Protein AF-A0A7Y5B4H8-F1 (afdb_monomer_lite)

Structure (mmCIF, N/CA/C/O backbone):
data_AF-A0A7Y5B4H8-F1
#
_entry.id   AF-A0A7Y5B4H8-F1
#
loop_
_atom_site.group_PDB
_atom_site.id
_atom_site.type_symbol
_atom_site.label_atom_id
_atom_site.label_alt_id
_atom_site.label_comp_id
_atom_site.label_asym_id
_atom_site.label_entity_id
_atom_site.label_seq_id
_atom_site.pdbx_PDB_ins_code
_atom_site.Cartn_x
_atom_site.Cartn_y
_atom_site.Cartn_z
_atom_site.occupancy
_atom_site.B_iso_or_equiv
_atom_site.auth_seq_id
_atom_site.auth_comp_id
_atom_site.auth_asym_id
_atom_site.auth_atom_id
_atom_site.pdbx_PDB_model_num
ATOM 1 N N . MET A 1 1 ? 9.155 -6.918 67.520 1.00 45.59 1 MET A N 1
ATOM 2 C CA . MET A 1 1 ? 8.634 -5.790 66.717 1.00 45.59 1 MET A CA 1
ATOM 3 C C . MET A 1 1 ? 8.386 -6.272 65.295 1.00 45.59 1 MET A C 1
ATOM 5 O O . MET A 1 1 ? 9.100 -7.144 64.820 1.00 45.59 1 MET A O 1
ATOM 9 N N . LEU A 1 2 ? 7.286 -5.794 64.726 1.00 41.72 2 LEU A N 1
ATOM 10 C CA . LEU A 1 2 ? 6.406 -6.421 63.736 1.00 41.72 2 LEU A CA 1
ATOM 11 C C . LEU A 1 2 ? 7.013 -6.525 62.320 1.00 41.72 2 LEU A C 1
ATOM 13 O O . LEU A 1 2 ? 7.524 -5.542 61.796 1.00 41.72 2 LEU A O 1
ATOM 17 N N . ARG A 1 3 ? 6.903 -7.701 61.684 1.00 48.53 3 ARG A N 1
ATOM 18 C CA . ARG A 1 3 ? 7.162 -7.912 60.248 1.00 48.53 3 ARG A CA 1
ATOM 19 C C . ARG A 1 3 ? 5.845 -7.734 59.487 1.00 48.53 3 ARG A C 1
ATOM 21 O O . ARG A 1 3 ? 4.955 -8.566 59.626 1.00 48.53 3 ARG A O 1
ATOM 28 N N . ALA A 1 4 ? 5.716 -6.660 58.711 1.00 55.03 4 ALA A N 1
ATOM 29 C CA . ALA A 1 4 ? 4.569 -6.426 57.837 1.00 55.03 4 ALA A CA 1
ATOM 30 C C . ALA A 1 4 ? 4.826 -7.067 56.463 1.00 55.03 4 ALA A C 1
ATOM 32 O O . ALA A 1 4 ? 5.634 -6.573 55.680 1.00 55.03 4 ALA A O 1
ATOM 33 N N . PHE A 1 5 ? 4.157 -8.187 56.187 1.00 52.78 5 PHE A N 1
ATOM 34 C CA . PHE A 1 5 ? 4.066 -8.770 54.850 1.00 52.78 5 PHE A CA 1
ATOM 35 C C . PHE A 1 5 ? 2.943 -8.060 54.086 1.00 52.78 5 PHE A C 1
ATOM 37 O O . PHE A 1 5 ? 1.767 -8.222 54.402 1.00 52.78 5 PHE A O 1
ATOM 44 N N . PHE A 1 6 ? 3.313 -7.255 53.092 1.00 55.06 6 PHE A N 1
ATOM 45 C CA . PHE A 1 6 ? 2.385 -6.635 52.149 1.00 55.06 6 PHE A CA 1
ATOM 46 C C . PHE A 1 6 ? 2.005 -7.681 51.090 1.00 55.06 6 PHE A C 1
ATOM 48 O O . PHE A 1 6 ? 2.757 -7.938 50.151 1.00 55.06 6 PHE A O 1
ATOM 55 N N . ALA A 1 7 ? 0.860 -8.339 51.270 1.00 54.50 7 ALA A N 1
ATOM 56 C CA . ALA A 1 7 ? 0.281 -9.215 50.260 1.00 54.50 7 ALA A CA 1
ATOM 57 C C . ALA A 1 7 ? -0.382 -8.349 49.176 1.00 54.50 7 ALA A C 1
ATOM 59 O O . ALA A 1 7 ? -1.503 -7.871 49.339 1.00 54.50 7 ALA A O 1
ATOM 60 N N . ILE A 1 8 ? 0.337 -8.116 48.077 1.00 60.78 8 ILE A N 1
ATOM 61 C CA . ILE A 1 8 ? -0.211 -7.516 46.857 1.00 60.78 8 ILE A CA 1
ATOM 62 C C . ILE A 1 8 ? -1.131 -8.564 46.224 1.00 60.78 8 ILE A C 1
ATOM 64 O O . ILE A 1 8 ? -0.687 -9.467 45.518 1.00 60.78 8 ILE A O 1
ATOM 68 N N . SER A 1 9 ? -2.423 -8.469 46.532 1.00 55.88 9 SER A N 1
ATOM 69 C CA . SER A 1 9 ? -3.480 -9.218 45.857 1.00 55.88 9 SER A CA 1
ATOM 70 C C . SER A 1 9 ? -3.616 -8.673 44.437 1.00 55.88 9 SER A C 1
ATOM 72 O O . SER A 1 9 ? -4.312 -7.686 44.200 1.00 55.88 9 SER A O 1
ATOM 74 N N . LEU A 1 10 ? -2.901 -9.290 43.494 1.00 54.25 10 LEU A N 1
ATOM 75 C CA . LEU A 1 10 ? -3.067 -9.071 42.062 1.00 54.25 10 LEU A CA 1
ATOM 76 C C . LEU A 1 10 ? -4.461 -9.600 41.679 1.00 54.25 10 LEU A C 1
ATOM 78 O O . LEU A 1 10 ? -4.633 -10.782 41.386 1.00 54.25 10 LEU A O 1
ATOM 82 N N . CYS A 1 11 ? -5.481 -8.742 41.734 1.00 44.78 11 CYS A N 1
ATOM 83 C CA . CYS A 1 11 ? -6.771 -9.029 41.115 1.00 44.78 11 CYS A CA 1
ATOM 84 C C . CYS A 1 11 ? -6.556 -9.094 39.600 1.00 44.78 11 CYS A C 1
ATOM 86 O O . CYS A 1 11 ? -6.620 -8.085 38.901 1.00 44.78 11 CYS A O 1
ATOM 88 N N . PHE A 1 12 ? -6.254 -10.293 39.101 1.00 48.28 12 PHE A N 1
ATOM 89 C CA . PHE A 1 12 ? -6.359 -10.630 37.690 1.00 48.28 12 PHE A CA 1
ATOM 90 C C . PHE A 1 12 ? -7.850 -10.595 37.351 1.00 48.28 12 PHE A C 1
ATOM 92 O O . PHE A 1 12 ? -8.567 -11.584 37.501 1.00 48.28 12 PHE A O 1
ATOM 99 N N . SER A 1 13 ? -8.345 -9.420 36.966 1.00 45.03 13 SER A N 1
ATOM 100 C CA . SER A 1 13 ? -9.646 -9.291 36.327 1.00 45.03 13 SER A CA 1
ATOM 101 C C . SER A 1 13 ? -9.568 -10.074 35.021 1.00 45.03 13 SER A C 1
ATOM 103 O O . SER A 1 13 ? -9.098 -9.559 34.008 1.00 45.03 13 SER A O 1
ATOM 105 N N . LEU A 1 14 ? -9.970 -11.347 35.063 1.00 46.88 14 LEU A N 1
ATOM 106 C CA . LEU A 1 14 ? -10.313 -12.112 33.876 1.00 46.88 14 LEU A CA 1
ATOM 107 C C . LEU A 1 14 ? -11.419 -11.310 33.186 1.00 46.88 14 LEU A C 1
ATOM 109 O O . LEU A 1 14 ? -12.584 -11.370 33.575 1.00 46.88 14 LEU A O 1
ATOM 113 N N . LEU A 1 15 ? -11.043 -10.497 32.199 1.00 52.94 15 LEU A N 1
ATOM 114 C CA . LEU A 1 15 ? -11.983 -10.003 31.212 1.00 52.94 15 LEU A CA 1
ATOM 115 C C . LEU A 1 15 ? -12.562 -11.261 30.579 1.00 52.94 15 LEU A C 1
ATOM 117 O O . LEU A 1 15 ? -11.885 -11.949 29.817 1.00 52.94 15 LEU A O 1
ATOM 121 N N . ALA A 1 16 ? -13.788 -11.599 30.974 1.00 51.66 16 ALA A N 1
ATOM 122 C CA . ALA A 1 16 ? -14.606 -12.545 30.253 1.00 51.66 16 ALA A CA 1
ATOM 123 C C . ALA A 1 16 ? -14.780 -11.954 28.855 1.00 51.66 16 ALA A C 1
ATOM 125 O O . ALA A 1 16 ? -15.651 -11.121 28.609 1.00 51.66 16 ALA A O 1
ATOM 126 N N . VAL A 1 17 ? -13.871 -12.331 27.961 1.00 55.03 17 VAL A N 1
ATOM 127 C CA . VAL A 1 17 ? -14.014 -12.154 26.529 1.00 55.03 17 VAL A CA 1
ATOM 128 C C . VAL A 1 17 ? -15.231 -12.989 26.175 1.00 55.03 17 VAL A C 1
ATOM 130 O O . VAL A 1 17 ? -15.144 -14.201 25.986 1.00 55.03 17 VAL A O 1
ATOM 133 N N . GLN A 1 18 ? -16.400 -12.356 26.183 1.00 57.22 18 GLN A N 1
ATOM 134 C CA . GLN A 1 18 ? -17.556 -12.951 25.552 1.00 57.22 18 GLN A CA 1
ATOM 135 C C . GLN A 1 18 ? -17.194 -13.078 24.080 1.00 57.22 18 GLN A C 1
ATOM 137 O O . GLN A 1 18 ? -16.922 -12.072 23.422 1.00 57.22 18 GLN A O 1
ATOM 142 N N . ALA A 1 19 ? -17.112 -14.321 23.606 1.00 57.94 19 ALA A N 1
ATOM 143 C CA . ALA A 1 19 ? -17.061 -14.617 22.189 1.00 57.94 19 ALA A CA 1
ATOM 144 C C . ALA A 1 19 ? -18.259 -13.900 21.565 1.00 57.94 19 ALA A C 1
ATOM 146 O O . ALA A 1 19 ? -19.405 -14.279 21.806 1.00 57.94 19 ALA A O 1
ATOM 147 N N . GLN A 1 20 ? -17.997 -12.788 20.883 1.00 64.69 20 GLN A N 1
ATOM 148 C CA . GLN A 1 20 ? -19.058 -12.085 20.190 1.00 64.69 20 GLN A CA 1
ATOM 149 C C . GLN A 1 20 ? -19.490 -12.975 19.037 1.00 64.69 20 GLN A C 1
ATOM 151 O O . GLN A 1 20 ? -18.658 -13.509 18.302 1.00 64.69 20 GLN A O 1
ATOM 156 N N . ASP A 1 21 ? -20.796 -13.176 18.936 1.00 72.62 21 ASP A N 1
ATOM 157 C CA . ASP A 1 21 ? -21.370 -13.997 17.890 1.00 72.62 21 ASP A CA 1
ATOM 158 C C . ASP A 1 21 ? -21.200 -13.278 16.547 1.00 72.62 21 ASP A C 1
ATOM 160 O O . ASP A 1 21 ? -21.552 -12.104 16.404 1.00 72.62 21 ASP A O 1
ATOM 164 N N . LEU A 1 22 ? -20.666 -13.998 15.560 1.00 80.25 22 LEU A N 1
ATOM 165 C CA . LEU A 1 22 ? -20.543 -13.561 14.169 1.00 80.25 22 LEU A CA 1
ATOM 166 C C . LEU A 1 22 ? -21.885 -13.031 13.636 1.00 80.25 22 LEU A C 1
ATOM 168 O O . LEU A 1 22 ? -21.906 -12.108 12.828 1.00 80.25 22 LEU A O 1
ATOM 172 N N . SER A 1 23 ? -22.998 -13.565 14.147 1.00 82.75 23 SER A N 1
ATOM 173 C CA . SER A 1 23 ? -24.355 -13.100 13.853 1.00 82.75 23 SER A CA 1
ATOM 174 C C . SER A 1 23 ? -24.539 -11.586 14.056 1.00 82.75 23 SER A C 1
ATOM 176 O O . SER A 1 23 ? -25.083 -10.917 13.183 1.00 82.75 23 SER A O 1
ATOM 178 N N . GLY A 1 24 ? -24.009 -11.013 15.146 1.00 81.75 24 GLY A N 1
ATOM 179 C CA . GLY A 1 24 ? -24.130 -9.574 15.427 1.00 81.75 24 GLY A CA 1
ATOM 180 C C . GLY A 1 24 ? -23.225 -8.685 14.567 1.00 81.75 24 GLY A C 1
ATOM 181 O O . GLY A 1 24 ? -23.461 -7.484 14.447 1.00 81.75 24 GLY A O 1
ATOM 182 N N . LEU A 1 25 ? -22.184 -9.263 13.962 1.00 84.56 25 LEU A N 1
ATOM 183 C CA . LEU A 1 25 ? -21.386 -8.585 12.943 1.00 84.56 25 LEU A CA 1
ATOM 184 C C . LEU A 1 25 ? -22.132 -8.574 11.602 1.00 84.56 25 LEU A C 1
ATOM 186 O O . LEU A 1 25 ? -22.192 -7.547 10.936 1.00 84.56 25 LEU A O 1
ATOM 190 N N . LEU A 1 26 ? -22.723 -9.711 11.228 1.00 85.69 26 LEU A N 1
ATOM 191 C CA . LEU A 1 26 ? -23.447 -9.872 9.967 1.00 85.69 26 LEU A CA 1
ATOM 192 C C . LEU A 1 26 ? -24.791 -9.135 9.942 1.00 85.69 26 LEU A C 1
ATOM 194 O O . LEU A 1 26 ? -25.256 -8.783 8.862 1.00 85.69 26 LEU A O 1
ATOM 198 N N . SER A 1 27 ? -25.411 -8.883 11.100 1.00 88.19 27 SER A N 1
ATOM 199 C CA . SER A 1 27 ? -26.645 -8.092 11.179 1.00 88.19 27 SER A CA 1
ATOM 200 C C . SER A 1 27 ? -26.426 -6.608 10.878 1.00 88.19 27 SER A C 1
ATOM 202 O O . SER A 1 27 ? -27.371 -5.912 10.518 1.00 88.19 27 SER A O 1
ATOM 204 N N . GLY A 1 28 ? -25.190 -6.117 11.013 1.00 87.62 28 GLY A N 1
ATOM 205 C CA . GLY A 1 28 ? -24.861 -4.705 10.848 1.00 87.62 28 GLY A CA 1
ATOM 206 C C . GLY A 1 28 ? -25.268 -3.812 12.027 1.00 87.62 28 GLY A C 1
ATOM 207 O O . GLY A 1 28 ? -25.053 -2.605 11.964 1.00 87.62 28 GLY A O 1
ATOM 208 N N . ASP A 1 29 ? -25.821 -4.375 13.112 1.00 88.31 29 ASP A N 1
ATOM 209 C CA . ASP A 1 29 ? -26.368 -3.594 14.238 1.00 88.31 29 ASP A CA 1
ATOM 210 C C . ASP A 1 29 ? -25.290 -2.802 14.986 1.00 88.31 29 ASP A C 1
ATOM 212 O O . ASP A 1 29 ? -25.523 -1.695 15.471 1.00 88.31 29 ASP A O 1
ATOM 216 N N . ARG A 1 30 ? -24.098 -3.394 15.113 1.00 88.50 30 ARG A N 1
ATOM 217 C CA . ARG A 1 30 ? -22.965 -2.791 15.825 1.00 88.50 30 ARG A CA 1
ATOM 218 C C . ARG A 1 30 ? -21.974 -2.119 14.885 1.00 88.50 30 ARG A C 1
ATOM 220 O O . ARG A 1 30 ? -21.439 -1.062 15.209 1.00 88.50 30 ARG A O 1
ATOM 227 N N . TYR A 1 31 ? -21.713 -2.760 13.753 1.00 93.12 31 TYR A N 1
ATOM 228 C CA . TYR A 1 31 ? -20.783 -2.298 12.735 1.00 93.12 31 TYR A CA 1
ATOM 229 C C . TYR A 1 31 ? -21.529 -2.288 11.405 1.00 93.12 31 TYR A C 1
ATOM 231 O O . TYR A 1 31 ? -21.807 -3.370 10.890 1.00 93.12 31 TYR A O 1
ATOM 239 N N . PRO A 1 32 ? -21.881 -1.109 10.864 1.00 94.75 32 PRO A N 1
ATOM 240 C CA . PRO A 1 32 ? -22.507 -1.023 9.553 1.00 94.75 32 PRO A CA 1
ATOM 241 C C . PRO A 1 32 ? -21.687 -1.785 8.509 1.00 94.75 32 PRO A C 1
ATOM 243 O O . PRO A 1 32 ? -20.475 -1.635 8.438 1.00 94.75 32 PRO A O 1
ATOM 246 N N . VAL A 1 33 ? -22.328 -2.610 7.681 1.00 94.31 33 VAL A N 1
ATOM 247 C CA . VAL A 1 33 ? -21.601 -3.373 6.647 1.00 94.31 33 VAL A CA 1
ATOM 248 C C . VAL A 1 33 ? -20.976 -2.436 5.607 1.00 94.31 33 VAL A C 1
ATOM 250 O O . VAL A 1 33 ? -19.900 -2.721 5.085 1.00 94.31 33 VAL A O 1
ATOM 253 N N . SER A 1 34 ? -21.632 -1.302 5.353 1.00 94.31 34 SER A N 1
ATOM 254 C CA . SER A 1 34 ? -21.143 -0.235 4.490 1.00 94.31 34 SER A CA 1
ATOM 255 C C . SER A 1 34 ? -21.465 1.133 5.094 1.00 94.31 34 SER A C 1
ATOM 257 O O . SER A 1 34 ? -22.453 1.283 5.821 1.00 94.31 34 SER A O 1
ATOM 259 N N . MET A 1 35 ? -20.630 2.131 4.817 1.00 96.25 35 MET A N 1
ATOM 260 C CA . MET A 1 35 ? -20.841 3.529 5.211 1.00 96.25 35 MET A CA 1
ATOM 261 C C . MET A 1 35 ? -20.182 4.484 4.216 1.00 96.25 35 MET A C 1
ATOM 263 O O . MET A 1 35 ? -19.358 4.054 3.419 1.00 96.25 35 MET A O 1
ATOM 267 N N . LYS A 1 36 ? -20.498 5.783 4.241 1.00 96.50 36 LYS A N 1
ATOM 268 C CA . LYS A 1 36 ? -19.854 6.738 3.325 1.00 96.50 36 LYS A CA 1
ATOM 269 C C . LYS A 1 36 ? -18.582 7.324 3.921 1.00 96.50 36 LYS A C 1
ATOM 271 O O . LYS A 1 36 ? -18.470 7.483 5.136 1.00 96.50 36 LYS A O 1
ATOM 276 N N . LEU A 1 37 ? -17.655 7.742 3.060 1.00 95.38 37 LEU A N 1
ATOM 277 C CA . LEU A 1 37 ? -16.415 8.402 3.477 1.00 95.38 37 LEU A CA 1
ATOM 278 C C . LEU A 1 37 ? -16.674 9.640 4.352 1.00 95.38 37 LEU A C 1
ATOM 280 O O . LEU A 1 37 ? -16.003 9.836 5.363 1.00 95.38 37 LEU A O 1
ATOM 284 N N . LYS A 1 38 ? -17.683 10.449 4.014 1.00 96.94 38 LYS A N 1
ATOM 285 C CA . LYS A 1 38 ? -18.079 11.630 4.801 1.00 96.94 38 LYS A CA 1
ATOM 286 C C . LYS A 1 38 ? -18.684 11.322 6.170 1.00 96.94 38 LYS A C 1
ATOM 288 O O . LYS A 1 38 ? -18.765 12.227 6.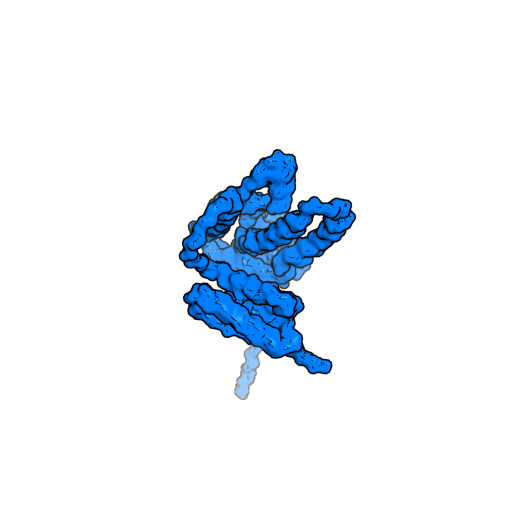996 1.00 96.94 38 LYS A O 1
ATOM 293 N N . ASP A 1 39 ? -19.113 10.083 6.405 1.00 97.50 39 ASP A N 1
ATOM 294 C CA . ASP A 1 39 ? -19.687 9.664 7.687 1.00 97.50 39 ASP A CA 1
ATOM 295 C C . ASP A 1 39 ? -18.586 9.331 8.714 1.00 97.50 39 ASP A C 1
ATOM 297 O O . ASP A 1 39 ? -18.862 9.137 9.902 1.00 97.50 39 ASP A O 1
ATOM 301 N N . LEU A 1 40 ? -17.320 9.280 8.281 1.00 96.94 40 LEU A N 1
ATOM 302 C CA . LEU A 1 40 ? -16.181 9.150 9.178 1.00 96.94 40 LEU A CA 1
ATOM 303 C C . LEU A 1 40 ? -15.965 10.447 9.974 1.00 96.94 40 LEU A C 1
ATOM 305 O O . LEU A 1 40 ? -15.941 11.558 9.451 1.00 96.94 40 LEU A O 1
ATOM 309 N N . THR A 1 41 ? -15.770 10.291 11.279 1.00 96.62 41 THR A N 1
ATOM 310 C CA . THR A 1 41 ? -15.500 11.381 12.228 1.00 96.62 41 THR A CA 1
ATOM 311 C C . THR A 1 41 ? -14.020 11.449 12.617 1.00 96.62 41 THR A C 1
ATOM 313 O O . THR A 1 41 ? -13.227 10.570 12.287 1.00 96.62 41 THR A O 1
ATOM 316 N N . SER A 1 42 ? -13.637 12.456 13.407 1.00 94.62 42 SER A N 1
ATOM 317 C CA . SER A 1 42 ? -12.263 12.632 13.913 1.00 94.62 42 SER A CA 1
ATOM 318 C C . SER A 1 42 ? -11.781 11.539 14.884 1.00 94.62 42 SER A C 1
ATOM 320 O O . SER A 1 42 ? -10.600 11.510 15.241 1.00 94.62 42 SER A O 1
ATOM 322 N N . GLU A 1 43 ? -12.673 10.642 15.318 1.00 97.25 43 GLU A N 1
ATOM 323 C CA . GLU A 1 43 ? -12.328 9.442 16.092 1.00 97.25 43 GLU A CA 1
ATOM 324 C C . GLU A 1 43 ? -11.659 8.368 15.229 1.00 97.25 43 GLU A C 1
ATOM 326 O O . GLU A 1 43 ? -10.911 7.532 15.742 1.00 97.25 43 GLU A O 1
ATOM 331 N N . TRP A 1 44 ? -11.927 8.387 13.922 1.00 97.94 44 TRP A N 1
ATOM 332 C CA . TRP A 1 44 ? -11.350 7.448 12.980 1.00 97.94 44 TRP A CA 1
ATOM 333 C C . TRP A 1 44 ? -9.898 7.796 12.693 1.00 97.94 44 TRP A C 1
ATOM 335 O O . TRP A 1 44 ? -9.495 8.961 12.610 1.00 97.94 44 TRP A O 1
ATOM 345 N N . LYS A 1 45 ? -9.099 6.750 12.522 1.00 97.38 45 LYS A N 1
ATOM 346 C CA . LYS A 1 45 ? -7.710 6.852 12.109 1.00 97.38 45 LYS A CA 1
ATOM 347 C C . LYS A 1 45 ? -7.548 6.190 10.760 1.00 97.38 45 LYS A C 1
ATOM 349 O O . LYS A 1 45 ? -7.970 5.048 10.583 1.00 97.38 45 LYS A O 1
ATOM 354 N N . ARG A 1 46 ? -6.895 6.895 9.846 1.00 95.38 46 ARG A N 1
ATOM 355 C CA . ARG A 1 46 ? -6.329 6.288 8.650 1.00 95.38 46 ARG A CA 1
ATOM 356 C C . ARG A 1 46 ? -5.094 5.504 9.065 1.00 95.38 46 ARG A C 1
ATOM 358 O O . ARG A 1 46 ? -4.260 6.023 9.806 1.00 95.38 46 ARG A O 1
ATOM 365 N N . VAL A 1 47 ? -4.995 4.267 8.607 1.00 95.31 47 VAL A N 1
ATOM 366 C CA . VAL A 1 47 ? -3.840 3.393 8.801 1.00 95.31 47 VAL A CA 1
ATOM 367 C C . VAL A 1 47 ? -3.518 2.696 7.489 1.00 95.31 47 VAL A C 1
ATOM 369 O O . VAL A 1 47 ? -4.418 2.330 6.737 1.00 95.31 47 VAL A O 1
ATOM 372 N N . LYS A 1 48 ? -2.231 2.491 7.226 1.00 91.69 48 LYS A N 1
ATOM 373 C CA . LYS A 1 48 ? -1.755 1.620 6.156 1.00 91.69 48 LYS A CA 1
ATOM 374 C C . LYS A 1 48 ? -1.371 0.277 6.761 1.00 91.69 48 LYS A C 1
ATOM 376 O O . LYS A 1 48 ? -0.586 0.231 7.714 1.00 91.69 48 LYS A O 1
ATOM 381 N N . LEU A 1 49 ? -1.954 -0.799 6.242 1.00 89.69 49 LEU A N 1
ATOM 382 C CA . LEU A 1 49 ? -1.750 -2.154 6.750 1.00 89.69 49 LEU A CA 1
ATOM 383 C C . LEU A 1 49 ? -0.953 -2.969 5.738 1.00 89.69 49 LEU A C 1
ATOM 385 O O . LEU A 1 49 ? -1.428 -3.229 4.641 1.00 89.69 49 LEU A O 1
ATOM 389 N N . THR A 1 50 ? 0.231 -3.427 6.128 1.00 86.94 50 THR A N 1
ATOM 390 C CA . THR A 1 50 ? 0.973 -4.439 5.370 1.00 86.94 50 THR A CA 1
ATOM 391 C C . THR A 1 50 ? 0.721 -5.785 6.022 1.00 86.94 50 THR A C 1
ATOM 393 O O . THR A 1 50 ? 1.060 -5.959 7.194 1.00 86.94 50 THR A O 1
ATOM 396 N N . LEU A 1 51 ? 0.139 -6.738 5.296 1.00 84.50 51 LEU A N 1
ATOM 397 C CA . LEU A 1 51 ? -0.150 -8.069 5.830 1.00 84.50 51 LEU A CA 1
ATOM 398 C C . LEU A 1 51 ? 0.952 -9.081 5.462 1.00 84.50 51 LEU A C 1
ATOM 400 O O . LEU A 1 51 ? 1.582 -9.007 4.408 1.00 84.50 51 LEU A O 1
ATOM 404 N N . VAL A 1 52 ? 1.196 -10.045 6.347 1.00 79.38 52 VAL A N 1
ATOM 405 C CA . VAL A 1 52 ? 2.117 -11.169 6.165 1.00 79.38 52 VAL A CA 1
ATOM 406 C C . VAL A 1 52 ? 1.588 -12.047 5.035 1.00 79.38 52 VAL A C 1
ATOM 408 O O . VAL A 1 52 ? 0.468 -12.543 5.102 1.00 79.38 52 VAL A O 1
ATOM 411 N N . GLY A 1 53 ? 2.396 -12.249 3.994 1.00 67.62 53 GLY A N 1
ATOM 412 C CA . GLY A 1 53 ? 1.988 -13.012 2.809 1.00 67.62 53 GLY A CA 1
ATOM 413 C C . GLY A 1 53 ? 1.202 -12.200 1.777 1.00 67.62 53 GLY A C 1
ATOM 414 O O . GLY A 1 53 ? 1.061 -12.662 0.653 1.00 67.62 53 GLY A O 1
ATOM 415 N N . SER A 1 54 ? 0.800 -10.968 2.102 1.00 54.94 54 SER A N 1
ATOM 416 C CA . SER A 1 54 ? 0.343 -9.971 1.123 1.00 54.94 54 SER A CA 1
ATOM 417 C C . SER A 1 54 ? 1.501 -9.182 0.522 1.00 54.94 54 SER A C 1
ATOM 419 O O . SER A 1 54 ? 1.287 -8.091 0.011 1.00 54.94 54 SER A O 1
ATOM 421 N N . GLY A 1 55 ? 2.726 -9.719 0.593 1.00 46.34 55 GLY A N 1
ATOM 422 C CA . GLY A 1 55 ? 3.806 -9.243 -0.258 1.00 46.34 55 GLY A CA 1
ATOM 423 C C . GLY A 1 55 ? 3.366 -9.483 -1.690 1.00 46.34 55 GLY A C 1
ATOM 424 O O . GLY A 1 55 ? 3.404 -10.632 -2.114 1.00 46.34 55 GLY A O 1
ATOM 425 N N . ASP A 1 56 ? 2.852 -8.414 -2.301 1.00 46.41 56 ASP A N 1
ATOM 426 C CA . ASP A 1 56 ? 2.528 -8.154 -3.698 1.00 46.41 56 ASP A CA 1
ATOM 427 C C . ASP A 1 56 ? 2.215 -9.405 -4.523 1.00 46.41 56 ASP A C 1
ATOM 429 O O . ASP A 1 56 ? 3.069 -10.271 -4.689 1.00 46.41 56 ASP A O 1
ATOM 433 N N . GLY A 1 57 ? 1.018 -9.481 -5.122 1.00 48.44 57 GLY A N 1
ATOM 434 C CA . GLY A 1 57 ? 0.497 -10.601 -5.938 1.00 48.44 57 GLY A CA 1
ATOM 435 C C . GLY A 1 57 ? 1.404 -11.173 -7.052 1.00 48.44 57 GLY A C 1
ATOM 436 O O . GLY A 1 57 ? 1.019 -12.110 -7.746 1.00 48.44 57 GLY A O 1
ATOM 437 N N . GLN A 1 58 ? 2.632 -10.680 -7.185 1.00 48.66 58 GLN A N 1
ATOM 438 C CA . GLN A 1 58 ? 3.801 -11.253 -7.841 1.00 48.66 58 GLN A CA 1
ATOM 439 C C . GLN A 1 58 ? 3.957 -12.773 -7.647 1.00 48.66 58 GLN A C 1
ATOM 441 O O . GLN A 1 58 ? 4.303 -13.472 -8.597 1.00 48.66 58 GLN A O 1
ATOM 446 N N . GLY A 1 59 ? 3.687 -13.309 -6.451 1.00 50.41 59 GLY A N 1
ATOM 447 C CA . GLY A 1 59 ? 3.879 -14.737 -6.166 1.00 50.41 59 GLY A CA 1
ATOM 448 C C . GLY A 1 59 ? 2.837 -15.675 -6.787 1.00 50.41 59 GLY A C 1
ATOM 449 O O . GLY A 1 59 ? 3.167 -16.825 -7.080 1.00 50.41 59 GLY A O 1
ATOM 450 N N . ASP A 1 60 ? 1.602 -15.209 -6.984 1.00 51.72 60 ASP A N 1
ATOM 451 C CA . ASP A 1 60 ? 0.485 -16.031 -7.480 1.00 51.72 60 ASP A CA 1
ATOM 452 C C . ASP A 1 60 ? 0.161 -15.739 -8.947 1.00 51.72 60 ASP A C 1
ATOM 454 O O . ASP A 1 60 ? -0.035 -16.673 -9.727 1.00 51.72 60 ASP A O 1
ATOM 458 N N . LEU A 1 61 ? 0.263 -14.474 -9.371 1.00 56.78 61 LEU A N 1
ATOM 459 C CA . LEU A 1 61 ? 0.144 -14.102 -10.780 1.00 56.78 61 LEU A CA 1
ATOM 460 C C . LEU A 1 61 ? 1.218 -14.802 -11.623 1.00 56.78 61 LEU A C 1
ATOM 462 O O . LEU A 1 61 ? 0.909 -15.363 -12.668 1.00 56.78 61 LEU A O 1
ATOM 466 N N . MET A 1 62 ? 2.469 -14.859 -11.150 1.00 60.56 62 MET A N 1
ATOM 467 C CA . MET A 1 62 ? 3.559 -15.511 -11.889 1.00 60.56 62 MET A CA 1
ATOM 468 C C . MET A 1 62 ? 3.365 -17.034 -12.004 1.00 60.56 62 MET A C 1
ATOM 470 O O . MET A 1 62 ? 3.749 -17.631 -13.012 1.00 60.56 62 MET A O 1
ATOM 474 N N . LYS A 1 63 ? 2.706 -17.668 -11.022 1.00 61.53 63 LYS A N 1
ATOM 475 C CA . LYS A 1 63 ? 2.334 -19.093 -11.092 1.00 61.53 63 LYS A CA 1
ATOM 476 C C . LYS A 1 63 ? 1.197 -19.347 -12.074 1.00 61.53 63 LYS A C 1
ATOM 478 O O . LYS A 1 63 ? 1.184 -20.397 -12.709 1.00 61.53 63 LYS A O 1
ATOM 483 N N . GLN A 1 64 ? 0.269 -18.404 -12.211 1.00 60.88 64 GLN A N 1
ATOM 484 C CA . GLN A 1 64 ? -0.849 -18.513 -13.145 1.00 60.88 64 GLN A CA 1
ATOM 485 C C . GLN A 1 64 ? -0.445 -18.158 -14.586 1.00 60.88 64 GLN A C 1
ATOM 487 O O . GLN A 1 64 ? -0.975 -18.738 -15.533 1.00 60.88 64 GLN A O 1
ATOM 492 N N . LEU A 1 65 ? 0.535 -17.264 -14.762 1.00 59.78 65 LEU A N 1
ATOM 493 C CA . LEU A 1 65 ? 1.042 -16.851 -16.074 1.00 59.78 65 LEU A CA 1
ATOM 494 C C . LEU A 1 65 ? 1.974 -17.897 -16.713 1.00 59.78 65 LEU A C 1
ATOM 496 O O . LEU A 1 65 ? 1.975 -18.052 -17.934 1.00 59.78 65 LEU A O 1
ATOM 500 N N . MET A 1 66 ? 2.748 -18.644 -15.911 1.00 71.56 66 MET A N 1
ATOM 501 C CA . MET A 1 66 ? 3.715 -19.637 -16.415 1.00 71.56 66 MET A CA 1
ATOM 502 C C . MET A 1 66 ? 3.107 -20.688 -17.369 1.00 71.56 66 MET A C 1
ATOM 504 O O . MET A 1 66 ? 3.672 -20.903 -18.445 1.00 71.56 66 MET A O 1
ATOM 508 N N . PRO A 1 67 ? 1.974 -21.339 -17.039 1.00 63.12 67 PRO A N 1
ATOM 509 C CA . PRO A 1 67 ? 1.338 -22.304 -17.934 1.00 63.12 67 PRO A CA 1
ATOM 510 C C . PRO A 1 67 ? 0.876 -21.681 -19.255 1.00 63.12 67 PRO A C 1
ATOM 512 O O . PRO A 1 67 ? 0.936 -22.329 -20.297 1.00 63.12 67 PRO A O 1
ATOM 515 N N . MET A 1 68 ? 0.447 -20.417 -19.228 1.00 59.12 68 MET A N 1
ATOM 516 C CA . MET A 1 68 ? -0.085 -19.729 -20.404 1.00 59.12 68 MET A CA 1
ATOM 517 C C . MET A 1 68 ? 1.032 -19.337 -21.387 1.00 59.12 68 MET A C 1
ATOM 519 O O . MET A 1 68 ? 0.880 -19.519 -22.594 1.00 59.12 68 MET A O 1
ATOM 523 N N . MET A 1 69 ? 2.201 -18.917 -20.883 1.00 58.72 69 MET A N 1
ATOM 524 C CA . MET A 1 69 ? 3.383 -18.650 -21.721 1.00 58.72 69 MET A CA 1
ATOM 525 C C . MET A 1 69 ? 3.935 -19.917 -22.403 1.00 58.72 69 MET A C 1
ATOM 527 O O . MET A 1 69 ? 4.395 -19.873 -23.547 1.00 58.72 69 MET A O 1
ATOM 531 N N . MET A 1 70 ? 3.866 -21.065 -21.724 1.00 62.72 70 MET A N 1
ATOM 532 C CA . MET A 1 70 ? 4.260 -22.363 -22.294 1.00 62.72 70 MET A CA 1
ATOM 533 C C . MET A 1 70 ? 3.298 -22.831 -23.402 1.00 62.72 70 MET A C 1
ATOM 535 O O . MET A 1 70 ? 3.716 -23.500 -24.347 1.00 62.72 70 MET A O 1
ATOM 539 N N . LEU A 1 71 ? 2.017 -22.456 -23.325 1.00 57.50 71 LEU A N 1
ATOM 540 C CA . LEU A 1 71 ? 1.022 -22.811 -24.340 1.00 57.50 71 LEU A CA 1
ATOM 541 C C . LEU A 1 71 ? 1.128 -21.927 -25.598 1.00 57.50 71 LEU A C 1
ATOM 543 O O . LEU A 1 71 ? 1.004 -22.427 -26.711 1.00 57.50 71 LEU A O 1
ATOM 547 N N . GLY A 1 72 ? 1.424 -20.631 -25.441 1.00 53.53 72 GLY A N 1
ATOM 548 C CA . GLY A 1 72 ? 1.610 -19.709 -26.572 1.00 53.53 72 GLY A CA 1
ATOM 549 C C . GLY A 1 72 ? 2.853 -20.021 -27.413 1.00 53.53 72 GLY A C 1
ATOM 550 O O . GLY A 1 72 ? 2.796 -20.021 -28.640 1.00 53.53 72 GLY A O 1
ATOM 551 N N . SER A 1 73 ? 3.960 -20.385 -26.759 1.00 50.38 73 SER A N 1
ATOM 552 C CA . SER A 1 73 ? 5.223 -20.735 -27.432 1.00 50.38 73 SER A CA 1
ATOM 553 C C . SER A 1 73 ? 5.193 -22.070 -28.187 1.00 50.38 73 SER A C 1
ATOM 555 O O . SER A 1 73 ? 6.064 -22.321 -29.017 1.00 50.38 73 SER A O 1
ATOM 557 N N . THR A 1 74 ? 4.193 -22.921 -27.940 1.00 51.06 74 THR A N 1
ATOM 558 C CA . THR A 1 74 ? 4.042 -24.216 -28.626 1.00 51.06 74 THR A CA 1
ATOM 559 C C . THR A 1 74 ? 3.029 -24.195 -29.772 1.00 51.06 74 THR A C 1
ATOM 561 O O . THR A 1 74 ? 3.011 -25.139 -30.559 1.00 51.06 74 THR A O 1
ATOM 564 N N . MET A 1 75 ? 2.232 -23.127 -29.921 1.00 48.22 75 MET A N 1
ATOM 565 C CA . MET A 1 75 ? 1.229 -23.008 -30.992 1.00 48.22 75 MET A CA 1
ATOM 566 C C . MET A 1 75 ? 1.615 -22.057 -32.139 1.00 48.22 75 MET A C 1
ATOM 568 O O . MET A 1 75 ? 1.045 -22.173 -33.219 1.00 48.22 75 MET A O 1
ATOM 572 N N . SER A 1 76 ? 2.606 -21.174 -31.975 1.00 46.09 76 SER A N 1
ATOM 573 C CA . SER A 1 76 ? 3.093 -20.293 -33.052 1.00 46.09 76 SER A CA 1
ATOM 574 C C . SER A 1 76 ? 4.316 -20.876 -33.769 1.00 46.09 76 SER A C 1
ATOM 576 O O . SER A 1 76 ? 5.410 -20.310 -33.755 1.00 46.09 76 SER A O 1
ATOM 578 N N . SER A 1 77 ? 4.151 -22.035 -34.398 1.00 42.53 77 SER A N 1
ATOM 579 C CA . SER A 1 77 ? 5.122 -22.555 -35.362 1.00 42.53 77 SER A CA 1
ATOM 580 C C . SER A 1 77 ? 4.814 -22.007 -36.756 1.00 42.53 77 SER A C 1
ATOM 582 O O . SER A 1 77 ? 4.514 -22.768 -37.671 1.00 42.53 77 SER A O 1
ATOM 584 N N . GLU A 1 78 ? 4.874 -20.685 -36.914 1.00 43.66 78 GLU A N 1
ATOM 585 C CA . GLU A 1 78 ? 4.981 -20.043 -38.224 1.00 43.66 78 GLU A CA 1
ATOM 586 C C . GLU A 1 78 ? 6.202 -19.105 -38.188 1.00 43.66 78 GLU A C 1
ATOM 588 O O . GLU A 1 78 ? 6.270 -18.201 -37.350 1.00 43.66 78 GLU A O 1
ATOM 593 N N . PRO A 1 79 ? 7.237 -19.362 -39.007 1.00 40.72 79 PRO A N 1
ATOM 594 C CA . PRO A 1 79 ? 8.508 -18.659 -38.922 1.00 40.72 79 PRO A CA 1
ATOM 595 C C . PRO A 1 79 ? 8.439 -17.342 -39.700 1.00 40.72 79 PRO A C 1
ATOM 597 O O . PRO A 1 79 ? 8.767 -17.291 -40.882 1.00 40.72 79 PRO A O 1
ATOM 600 N N . GLY A 1 80 ? 8.035 -16.263 -39.031 1.00 40.97 80 GLY A N 1
ATOM 601 C CA . GLY A 1 80 ? 8.233 -14.907 -39.549 1.00 40.97 80 GLY A CA 1
ATOM 602 C C . GLY A 1 80 ? 7.307 -13.862 -38.935 1.00 40.97 80 GLY A C 1
ATOM 603 O O . GLY A 1 80 ? 6.224 -13.641 -39.456 1.00 40.97 80 GLY A O 1
ATOM 604 N N . GLY A 1 81 ? 7.756 -13.177 -37.874 1.00 45.25 81 GLY A N 1
ATOM 605 C CA . GLY A 1 81 ? 7.157 -11.900 -37.443 1.00 45.25 81 GLY A CA 1
ATOM 606 C C . GLY A 1 81 ? 6.476 -11.845 -36.067 1.00 45.25 81 GLY A C 1
ATOM 607 O O . GLY A 1 81 ? 5.514 -11.102 -35.922 1.00 45.25 81 GLY A O 1
ATOM 608 N N . GLY A 1 82 ? 6.940 -12.595 -35.058 1.00 44.75 82 GLY A N 1
ATOM 609 C CA . GLY A 1 82 ? 6.237 -12.734 -33.768 1.00 44.75 82 GLY A CA 1
ATOM 610 C C . GLY A 1 82 ? 6.982 -12.302 -32.495 1.00 44.75 82 GLY A C 1
ATOM 611 O O . GLY A 1 82 ? 6.614 -12.768 -31.422 1.00 44.75 82 GLY A O 1
ATOM 612 N N . GLU A 1 83 ? 8.021 -11.461 -32.565 1.00 46.44 83 GLU A N 1
ATOM 613 C CA . GLU A 1 83 ? 8.760 -11.009 -31.361 1.00 46.44 83 GLU A CA 1
ATOM 614 C C . GLU A 1 83 ? 7.956 -10.016 -30.486 1.00 46.44 83 GLU A C 1
ATOM 616 O O . GLU A 1 83 ? 8.199 -9.906 -29.287 1.00 46.44 83 GLU A O 1
ATOM 621 N N . SER A 1 84 ? 6.914 -9.378 -31.031 1.00 56.41 84 SER A N 1
ATOM 622 C CA . SER A 1 84 ? 6.166 -8.305 -30.358 1.00 56.41 84 SER A CA 1
ATOM 623 C C . SER A 1 84 ? 5.208 -8.763 -29.250 1.00 56.41 84 SER A C 1
ATOM 625 O O . SER A 1 84 ? 4.948 -8.008 -28.317 1.00 56.41 84 SER A O 1
ATOM 627 N N . GLY A 1 85 ? 4.675 -9.989 -29.306 1.00 54.31 85 GLY A N 1
ATOM 628 C CA . GLY A 1 85 ? 3.622 -10.431 -28.378 1.00 54.31 85 GLY A CA 1
ATOM 629 C C . GLY A 1 85 ? 4.124 -10.728 -26.961 1.00 54.31 85 GLY A C 1
ATOM 630 O O . GLY A 1 85 ? 3.506 -10.326 -25.974 1.00 54.31 85 GLY A O 1
ATOM 631 N N . ALA A 1 86 ? 5.269 -11.407 -26.851 1.00 54.16 86 ALA A N 1
ATOM 632 C CA . ALA A 1 86 ? 5.868 -11.750 -25.561 1.00 54.16 86 ALA A CA 1
ATOM 633 C C . ALA A 1 86 ? 6.500 -10.526 -24.874 1.00 54.16 86 ALA A C 1
ATOM 635 O O . ALA A 1 86 ? 6.390 -10.383 -23.655 1.00 54.16 86 ALA A O 1
ATOM 636 N N . GLU A 1 87 ? 7.108 -9.619 -25.647 1.00 53.28 87 GLU A N 1
ATOM 637 C CA . GLU A 1 87 ? 7.627 -8.344 -25.137 1.00 53.28 87 GLU A CA 1
ATOM 638 C C . GLU A 1 87 ? 6.505 -7.398 -24.705 1.00 53.28 87 GLU A C 1
ATOM 640 O O . GLU A 1 87 ? 6.603 -6.813 -23.627 1.00 53.28 87 GLU A O 1
ATOM 645 N N . ALA A 1 88 ? 5.397 -7.316 -25.451 1.00 57.31 88 ALA A N 1
ATOM 646 C CA . ALA A 1 88 ? 4.226 -6.542 -25.037 1.00 57.31 88 ALA A CA 1
ATOM 647 C C . ALA A 1 88 ? 3.593 -7.095 -23.747 1.00 57.31 88 ALA A C 1
ATOM 649 O O . ALA A 1 88 ? 3.240 -6.326 -22.853 1.00 57.31 88 ALA A O 1
ATOM 650 N N . MET A 1 89 ? 3.505 -8.423 -23.594 1.00 56.72 89 MET A N 1
ATOM 651 C CA . MET A 1 89 ? 2.990 -9.042 -22.364 1.00 56.72 89 MET A CA 1
ATOM 652 C C . MET A 1 89 ? 3.913 -8.835 -21.159 1.00 56.72 89 MET A C 1
ATOM 654 O O . MET A 1 89 ? 3.422 -8.558 -20.065 1.00 56.72 89 MET A O 1
ATOM 658 N N . MET A 1 90 ? 5.236 -8.935 -21.328 1.00 62.53 90 MET A N 1
ATOM 659 C CA . MET A 1 90 ? 6.179 -8.613 -20.248 1.00 62.53 90 MET A CA 1
ATOM 660 C C . MET A 1 90 ? 6.165 -7.120 -19.908 1.00 62.53 90 MET A C 1
ATOM 662 O O . MET A 1 90 ? 6.181 -6.770 -18.727 1.00 62.53 90 MET A O 1
ATOM 666 N N . GLY A 1 91 ? 6.060 -6.255 -20.919 1.00 62.12 91 GLY A N 1
ATOM 667 C CA . GLY A 1 91 ? 5.864 -4.818 -20.750 1.00 62.12 91 GLY A CA 1
ATOM 668 C C . GLY A 1 91 ? 4.606 -4.510 -19.943 1.00 62.12 91 GLY A C 1
ATOM 669 O O . GLY A 1 91 ? 4.670 -3.717 -19.010 1.00 62.12 91 GLY A O 1
ATOM 670 N N . MET A 1 92 ? 3.497 -5.207 -20.208 1.00 59.28 92 MET A N 1
ATOM 671 C CA . MET A 1 92 ? 2.243 -5.040 -19.469 1.00 59.28 92 MET A CA 1
ATOM 672 C C . MET A 1 92 ? 2.228 -5.676 -18.084 1.00 59.28 92 MET A C 1
ATOM 674 O O . MET A 1 92 ? 1.611 -5.117 -17.188 1.00 59.28 92 MET A O 1
ATOM 678 N N . ALA A 1 93 ? 2.924 -6.789 -17.852 1.00 55.56 93 ALA A N 1
ATOM 679 C CA . ALA A 1 93 ? 3.090 -7.324 -16.500 1.00 55.56 93 ALA A CA 1
ATOM 680 C C . ALA A 1 93 ? 3.927 -6.373 -15.628 1.00 55.56 93 ALA A C 1
ATOM 682 O O . ALA A 1 93 ? 3.601 -6.151 -14.463 1.00 55.56 93 ALA A O 1
ATOM 683 N N . PHE A 1 94 ? 4.967 -5.765 -16.207 1.00 62.12 94 PHE A N 1
ATOM 684 C CA . PHE A 1 94 ? 5.771 -4.737 -15.550 1.00 62.12 94 PHE A CA 1
ATOM 685 C C . PHE A 1 94 ? 4.977 -3.443 -15.328 1.00 62.12 94 PHE A C 1
ATOM 687 O O . PHE A 1 94 ? 5.029 -2.880 -14.235 1.00 62.12 94 PHE A O 1
ATOM 694 N N . LEU A 1 95 ? 4.183 -3.009 -16.314 1.00 57.41 95 LEU A N 1
ATOM 695 C CA . LEU A 1 95 ? 3.260 -1.886 -16.159 1.00 57.41 95 LEU A CA 1
ATOM 696 C C . LEU A 1 95 ? 2.233 -2.193 -15.067 1.00 57.41 95 LEU A C 1
ATOM 698 O O . LEU A 1 95 ? 2.113 -1.436 -14.122 1.00 57.41 95 LEU A O 1
ATOM 702 N N . ASN A 1 96 ? 1.560 -3.337 -15.084 1.00 51.09 96 ASN A N 1
ATOM 703 C CA . ASN A 1 96 ? 0.604 -3.695 -14.038 1.00 51.09 96 ASN A CA 1
ATOM 704 C C . ASN A 1 96 ? 1.266 -3.781 -12.647 1.00 51.09 96 ASN A C 1
ATOM 706 O O . ASN A 1 96 ? 0.651 -3.449 -11.643 1.00 51.09 96 ASN A O 1
ATOM 710 N N . GLN A 1 97 ? 2.549 -4.141 -12.567 1.00 55.84 97 GLN A N 1
ATOM 711 C CA . GLN A 1 97 ? 3.306 -4.105 -11.315 1.00 55.84 97 GLN A CA 1
ATOM 712 C C . GLN A 1 97 ? 3.633 -2.671 -10.860 1.00 55.84 97 GLN A C 1
ATOM 714 O O . GLN A 1 97 ? 3.610 -2.379 -9.667 1.00 55.84 97 GLN A O 1
ATOM 719 N N . MET A 1 98 ? 3.915 -1.769 -11.798 1.00 53.28 98 MET A N 1
ATOM 720 C CA . MET A 1 98 ? 4.205 -0.363 -11.517 1.00 53.28 98 MET A CA 1
ATOM 721 C C . MET A 1 98 ? 2.931 0.471 -11.279 1.00 53.28 98 MET A C 1
ATOM 723 O O . MET A 1 98 ? 2.957 1.429 -10.508 1.00 53.28 98 MET A O 1
ATOM 727 N N . PHE A 1 99 ? 1.813 0.089 -11.899 1.00 49.50 99 PHE A N 1
ATOM 728 C CA . PHE A 1 99 ? 0.555 0.837 -11.939 1.00 49.50 99 PHE A CA 1
ATOM 729 C C . PHE A 1 99 ? -0.558 0.211 -11.075 1.00 49.50 99 PHE A C 1
ATOM 731 O O . PHE A 1 99 ? -1.404 0.941 -10.567 1.00 49.50 99 PHE A O 1
ATOM 738 N N . GLY A 1 100 ? -0.537 -1.105 -10.841 1.00 45.31 100 GLY A N 1
ATOM 739 C CA . GLY A 1 100 ? -1.546 -1.862 -10.081 1.00 45.31 100 GLY A CA 1
ATOM 740 C C . GLY A 1 100 ? -1.131 -2.277 -8.661 1.00 45.31 100 GLY A C 1
ATOM 741 O O . GLY A 1 100 ? -1.937 -2.852 -7.936 1.00 45.31 100 GLY A O 1
ATOM 742 N N . GLY A 1 101 ? 0.100 -1.973 -8.233 1.00 44.00 101 GLY A N 1
ATOM 743 C CA . GLY A 1 101 ? 0.585 -2.184 -6.855 1.00 44.00 101 GLY A CA 1
ATOM 744 C C . GLY A 1 101 ? 0.711 -0.899 -6.025 1.00 44.00 101 GLY A C 1
ATOM 745 O O . GLY A 1 101 ? 1.225 -0.913 -4.908 1.00 44.00 101 GLY A O 1
ATOM 746 N N . GLY A 1 102 ? 0.300 0.242 -6.578 1.00 42.22 102 GLY A N 1
ATOM 747 C CA . GLY A 1 102 ? 0.447 1.541 -5.935 1.00 42.22 102 GLY A CA 1
ATOM 748 C C . GLY A 1 102 ? -0.749 1.885 -5.063 1.00 42.22 102 GLY A C 1
ATOM 749 O O . GLY A 1 102 ? -1.676 2.490 -5.578 1.00 42.22 102 GLY A O 1
ATOM 750 N N . ASP A 1 103 ? -0.698 1.519 -3.776 1.00 48.06 103 ASP A N 1
ATOM 751 C CA . ASP A 1 103 ? -1.188 2.218 -2.559 1.00 48.06 103 ASP A CA 1
ATOM 752 C C . ASP A 1 103 ? -2.589 2.886 -2.530 1.00 48.06 103 ASP A C 1
ATOM 754 O O . ASP A 1 103 ? -2.982 3.457 -1.512 1.00 48.06 103 ASP A O 1
ATOM 758 N N . LYS A 1 104 ? -3.376 2.832 -3.608 1.00 48.03 104 LYS A N 1
ATOM 759 C CA . LYS A 1 104 ? -4.656 3.540 -3.765 1.00 48.03 104 LYS A CA 1
ATOM 760 C C . LYS A 1 104 ? -5.800 2.871 -3.005 1.00 48.03 104 LYS A C 1
ATOM 762 O O . LYS A 1 104 ? -6.836 3.494 -2.807 1.00 48.03 104 LYS A O 1
ATOM 767 N N . GLY A 1 105 ? -5.595 1.645 -2.521 1.00 53.19 105 GLY A N 1
ATOM 768 C CA . GLY A 1 105 ? -6.569 0.907 -1.713 1.00 53.19 105 GLY A CA 1
ATOM 769 C C . GLY A 1 105 ? -6.113 0.563 -0.294 1.00 53.19 105 GLY A C 1
ATOM 770 O O . GLY A 1 105 ? -6.916 0.037 0.475 1.00 53.19 105 GLY A O 1
ATOM 771 N N . ASP A 1 106 ? -4.857 0.809 0.088 1.00 68.31 106 ASP A N 1
ATOM 772 C CA . ASP A 1 106 ? -4.293 0.289 1.351 1.00 68.31 106 ASP A CA 1
ATOM 773 C C . ASP A 1 106 ? -4.543 1.174 2.572 1.00 68.31 106 ASP A C 1
ATOM 775 O O . ASP A 1 106 ? -4.260 0.775 3.707 1.00 68.31 106 ASP A O 1
ATOM 779 N N . ALA A 1 107 ? -5.129 2.352 2.357 1.00 87.50 107 ALA A N 1
ATOM 780 C CA . ALA A 1 107 ? -5.688 3.135 3.441 1.00 87.50 107 ALA A CA 1
ATOM 781 C C . ALA A 1 107 ? -6.926 2.417 3.994 1.00 87.50 107 ALA A C 1
ATOM 783 O O . ALA A 1 107 ? -7.970 2.325 3.350 1.00 87.50 107 ALA A O 1
ATOM 784 N N . ALA A 1 108 ? -6.794 1.912 5.213 1.00 94.19 108 ALA A N 1
ATOM 785 C CA . ALA A 1 108 ? -7.896 1.411 6.005 1.00 94.19 108 ALA A CA 1
ATOM 786 C C . ALA A 1 108 ? -8.245 2.444 7.083 1.00 94.19 108 ALA A C 1
ATOM 788 O O . ALA A 1 108 ? -7.367 3.062 7.688 1.00 94.19 108 ALA A O 1
ATOM 789 N N . TYR A 1 109 ? -9.531 2.617 7.350 1.00 96.81 109 TYR A N 1
ATOM 790 C CA . TYR A 1 109 ? -10.030 3.487 8.406 1.00 96.81 109 TYR A CA 1
ATOM 791 C C . TYR A 1 109 ? -10.448 2.633 9.598 1.00 96.81 109 TYR A C 1
ATOM 793 O O . TYR A 1 109 ? -11.155 1.641 9.446 1.00 96.81 109 TYR A O 1
ATOM 801 N N . THR A 1 110 ? -10.001 2.985 10.801 1.00 97.56 110 THR A N 1
ATOM 802 C CA . THR A 1 110 ? -10.338 2.233 12.016 1.00 97.56 110 THR A CA 1
ATOM 803 C C . THR A 1 110 ? -10.487 3.133 13.236 1.00 97.56 110 THR A C 1
ATOM 805 O O . THR A 1 110 ? -9.774 4.128 13.380 1.00 97.56 110 THR A O 1
ATOM 808 N N . LYS A 1 111 ? -11.374 2.749 14.160 1.00 97.62 111 LYS A N 1
ATOM 809 C CA . LYS A 1 111 ? -11.429 3.301 15.525 1.00 97.62 111 LYS A CA 1
ATOM 810 C C . LYS A 1 111 ? -10.469 2.597 16.498 1.00 97.62 111 LYS A C 1
ATOM 812 O O . LYS A 1 111 ? -10.371 2.987 17.658 1.00 97.62 111 LYS A O 1
ATOM 817 N N . GLY A 1 112 ? -9.743 1.572 16.040 1.00 96.19 112 GLY A N 1
ATOM 818 C CA . GLY A 1 112 ? -8.902 0.717 16.886 1.00 96.19 112 GLY A CA 1
ATOM 819 C C . GLY A 1 112 ? -9.686 -0.353 17.650 1.00 96.19 112 GLY A C 1
ATOM 820 O O . GLY A 1 112 ? -9.157 -0.954 18.583 1.00 96.19 112 GLY A O 1
ATOM 821 N N . GLU A 1 113 ? -10.944 -0.585 17.277 1.00 95.44 113 GLU A N 1
ATOM 822 C CA . GLU A 1 113 ? -11.773 -1.632 17.865 1.00 95.44 113 GLU A CA 1
ATOM 823 C C . GLU A 1 113 ? -11.370 -3.009 17.342 1.00 95.44 113 GLU A C 1
ATOM 825 O O . GLU A 1 113 ? -10.991 -3.178 16.180 1.00 95.44 113 GLU A O 1
ATOM 830 N N . THR A 1 114 ? -11.470 -4.010 18.213 1.00 95.25 114 THR A N 1
ATOM 831 C CA . THR A 1 114 ? -11.143 -5.395 17.876 1.00 95.25 114 THR A CA 1
ATOM 832 C C . THR A 1 114 ? -12.299 -6.316 18.223 1.00 95.25 114 THR A C 1
ATOM 834 O O . THR A 1 114 ? -13.066 -6.049 19.152 1.00 95.25 114 THR A O 1
ATOM 837 N N . LEU A 1 115 ? -12.421 -7.405 17.474 1.00 92.31 115 LEU A N 1
ATOM 838 C CA . LEU A 1 115 ? -13.455 -8.412 17.657 1.00 92.31 115 LEU A CA 1
ATOM 839 C C . LEU A 1 115 ? -12.820 -9.804 17.656 1.00 92.31 115 LEU A C 1
ATOM 841 O O . LEU A 1 115 ? -11.875 -10.056 16.910 1.00 92.31 115 LEU A O 1
ATOM 845 N N . GLN A 1 116 ? -13.313 -10.701 18.511 1.00 92.12 116 GLN A N 1
ATOM 846 C CA . GLN A 1 116 ? -12.860 -12.091 18.535 1.00 92.12 116 GLN A CA 1
ATOM 847 C C . GLN A 1 116 ? -13.861 -13.005 17.836 1.00 92.12 116 GLN A C 1
ATOM 849 O O . GLN A 1 116 ? -15.015 -13.069 18.251 1.00 92.12 116 GLN A O 1
ATOM 854 N N . ILE A 1 117 ? -13.404 -13.734 16.817 1.00 90.12 117 ILE A N 1
ATOM 855 C CA . ILE A 1 117 ? -14.188 -14.726 16.068 1.00 90.12 117 ILE A CA 1
ATOM 856 C C . ILE A 1 117 ? -13.410 -16.034 16.096 1.00 90.12 117 ILE A C 1
ATOM 858 O O . ILE A 1 117 ? -12.237 -16.057 15.730 1.00 90.12 117 ILE A O 1
ATOM 862 N N . ALA A 1 118 ? -14.042 -17.119 16.549 1.00 89.56 118 ALA A N 1
ATOM 863 C CA . ALA A 1 118 ? -13.423 -18.448 16.603 1.00 89.56 118 ALA A CA 1
ATOM 864 C C . ALA A 1 118 ? -12.033 -18.470 17.291 1.00 89.56 118 ALA A C 1
ATOM 866 O O . ALA A 1 118 ? -11.128 -19.189 16.875 1.00 89.56 118 ALA A O 1
ATOM 867 N N . GLY A 1 119 ? -11.849 -17.655 18.339 1.00 89.31 119 GLY A N 1
ATOM 868 C CA . GLY A 1 119 ? -10.588 -17.556 19.088 1.00 89.31 119 GLY A CA 1
ATOM 869 C C . GLY A 1 119 ? -9.479 -16.748 18.404 1.00 89.31 119 GLY A C 1
ATOM 870 O O . GLY A 1 119 ? -8.361 -16.703 18.912 1.00 89.31 119 GLY A O 1
ATOM 871 N N . GLN A 1 120 ? -9.765 -16.101 17.273 1.00 93.25 120 GLN A N 1
ATOM 872 C CA . GLN A 1 120 ? -8.852 -15.182 16.593 1.00 93.25 120 GLN A CA 1
ATOM 873 C C . GLN A 1 120 ? -9.301 -13.735 16.788 1.00 93.25 120 GLN A C 1
ATOM 875 O O . GLN A 1 120 ? -10.498 -13.453 16.806 1.00 93.25 120 GLN A O 1
ATOM 880 N N . THR A 1 121 ? -8.342 -12.815 16.902 1.00 94.44 121 THR A N 1
ATOM 881 C CA . THR A 1 121 ? -8.610 -11.380 17.068 1.00 94.44 121 THR A CA 1
ATOM 882 C C . THR A 1 121 ? -8.484 -10.651 15.736 1.00 94.44 121 THR A C 1
ATOM 884 O O . THR A 1 121 ? -7.433 -10.679 15.091 1.00 94.44 121 THR A O 1
ATOM 887 N N . PHE A 1 122 ? -9.542 -9.945 15.363 1.00 95.50 122 PHE A N 1
ATOM 888 C CA . PHE A 1 122 ? -9.632 -9.138 14.156 1.00 95.50 122 PHE A CA 1
ATOM 889 C C . PHE A 1 122 ? -9.712 -7.657 14.517 1.00 95.50 122 PHE A C 1
ATOM 891 O O . PHE A 1 122 ? -10.415 -7.277 15.451 1.00 95.50 122 PHE A O 1
ATOM 898 N N . LEU A 1 123 ? -8.992 -6.821 13.777 1.00 96.00 123 LEU A N 1
ATOM 899 C CA . LEU A 1 123 ? -9.152 -5.374 13.770 1.00 96.00 123 LEU A CA 1
ATOM 900 C C . LEU A 1 123 ? -10.334 -5.021 12.863 1.00 96.00 123 LEU A C 1
ATOM 902 O O . LEU A 1 123 ? -10.389 -5.475 11.717 1.00 96.00 123 LEU A O 1
ATOM 906 N N . VAL A 1 124 ? -11.253 -4.204 13.375 1.00 96.31 124 VAL A N 1
ATOM 907 C CA . VAL A 1 124 ? -12.383 -3.680 12.602 1.00 96.31 124 VAL A CA 1
ATOM 908 C C . VAL A 1 124 ? -11.894 -2.498 11.775 1.00 96.31 124 VAL A C 1
ATOM 910 O O . VAL A 1 124 ? -11.445 -1.485 12.329 1.00 96.31 124 VAL A O 1
ATOM 913 N N . THR A 1 125 ? -11.958 -2.621 10.453 1.00 96.88 125 THR A N 1
ATOM 914 C CA . THR A 1 125 ? -11.556 -1.565 9.526 1.00 96.88 125 THR A CA 1
ATOM 915 C C . THR A 1 125 ? -12.602 -1.336 8.445 1.00 96.88 125 THR A C 1
ATOM 917 O O . THR A 1 125 ? -13.468 -2.171 8.216 1.00 96.88 125 THR A O 1
ATOM 920 N N . TYR A 1 126 ? -12.526 -0.185 7.789 1.00 96.25 126 TYR A N 1
ATOM 921 C CA . TYR A 1 126 ? -13.329 0.160 6.623 1.00 96.25 126 TYR A CA 1
ATOM 922 C C . TYR A 1 126 ? -12.393 0.584 5.498 1.00 96.25 126 TYR A C 1
ATOM 924 O O . TYR A 1 126 ? -11.412 1.290 5.748 1.00 96.25 126 TYR A O 1
ATOM 932 N N . ARG A 1 127 ? -12.660 0.141 4.272 1.00 92.94 127 ARG A N 1
ATOM 933 C CA . ARG A 1 127 ? -11.853 0.478 3.088 1.00 92.94 127 ARG A CA 1
ATOM 934 C C . ARG A 1 127 ? -12.753 1.052 2.014 1.00 92.94 127 ARG A C 1
ATOM 936 O O . ARG A 1 127 ? -13.893 0.619 1.897 1.00 92.94 127 ARG A O 1
ATOM 943 N N . ILE A 1 128 ? -12.234 1.993 1.228 1.00 89.69 128 ILE A N 1
ATOM 944 C CA . ILE A 1 128 ? -12.951 2.483 0.048 1.00 89.69 128 ILE A CA 1
ATOM 945 C C . ILE A 1 128 ? -13.197 1.296 -0.874 1.00 89.69 128 ILE A C 1
ATOM 947 O O . ILE A 1 128 ? -12.264 0.569 -1.222 1.00 89.69 128 ILE A O 1
ATOM 951 N N . LYS A 1 129 ? -14.462 1.101 -1.237 1.00 85.56 129 LYS A N 1
ATOM 952 C CA . LYS A 1 129 ? -14.875 0.092 -2.199 1.00 85.56 129 LYS A CA 1
ATOM 953 C C . LYS A 1 129 ? -14.276 0.464 -3.549 1.00 85.56 129 LYS A C 1
ATOM 955 O O . LYS A 1 129 ? -14.672 1.448 -4.172 1.00 85.56 129 LYS A O 1
ATOM 960 N N . SER A 1 130 ? -13.262 -0.281 -3.974 1.00 72.06 130 SER A N 1
ATOM 961 C CA . SER A 1 130 ? -12.660 -0.086 -5.285 1.00 72.06 130 SER A CA 1
ATOM 962 C C . SER A 1 130 ? -13.610 -0.660 -6.333 1.00 72.06 130 SER A C 1
ATOM 964 O O . SER A 1 130 ? -13.664 -1.870 -6.531 1.00 72.06 130 SER A O 1
ATOM 966 N N . GLU A 1 131 ? -14.360 0.202 -7.014 1.00 65.94 131 GLU A N 1
ATOM 967 C CA . GLU A 1 131 ? -15.106 -0.185 -8.220 1.00 65.94 131 GLU A CA 1
ATOM 968 C C . GLU A 1 131 ? -14.194 -0.337 -9.449 1.00 65.94 131 GLU A C 1
ATOM 970 O O . GLU A 1 131 ? -14.683 -0.545 -10.558 1.00 65.94 131 GLU A O 1
ATOM 975 N N . SER A 1 132 ? -12.870 -0.229 -9.276 1.00 63.78 132 SER A N 1
ATOM 976 C CA . SER A 1 132 ? -11.909 -0.436 -10.354 1.00 63.78 132 SER A CA 1
ATOM 977 C C . SER A 1 132 ? -12.105 -1.833 -10.928 1.00 63.78 132 SER A C 1
ATOM 979 O O . SER A 1 132 ? -11.857 -2.835 -10.248 1.00 63.78 132 SER A O 1
ATOM 981 N N . LYS A 1 133 ? -12.551 -1.897 -12.185 1.00 66.38 133 LYS A N 1
ATOM 982 C CA . LYS A 1 133 ? -12.505 -3.144 -12.941 1.00 66.38 133 LYS A CA 1
ATOM 983 C C . LYS A 1 133 ? -11.052 -3.595 -12.988 1.00 66.38 133 LYS A C 1
ATOM 985 O O . LYS A 1 133 ? -10.163 -2.785 -13.250 1.00 66.38 133 LYS A O 1
ATOM 990 N N . ASP A 1 134 ? -10.822 -4.883 -12.754 1.00 66.88 134 ASP A N 1
ATOM 991 C CA . ASP A 1 134 ? -9.500 -5.462 -12.962 1.00 66.88 134 ASP A CA 1
ATOM 992 C C . ASP A 1 134 ? -9.009 -5.102 -14.365 1.00 66.88 134 ASP A C 1
ATOM 994 O O . ASP A 1 134 ? -9.738 -5.268 -15.346 1.00 66.88 134 ASP A O 1
ATOM 998 N N . PHE A 1 135 ? -7.766 -4.631 -14.463 1.00 68.81 135 PHE A N 1
ATOM 999 C CA . PHE A 1 135 ? -7.164 -4.210 -15.729 1.00 68.81 135 PHE A CA 1
ATOM 1000 C C . PHE A 1 135 ? -7.297 -5.284 -16.817 1.00 68.81 135 PHE A C 1
ATOM 1002 O O . PHE A 1 135 ? -7.614 -4.988 -17.966 1.00 68.81 135 PHE A O 1
ATOM 1009 N N . MET A 1 136 ? -7.144 -6.553 -16.431 1.00 68.75 136 MET A N 1
ATOM 1010 C CA . MET A 1 136 ? -7.330 -7.696 -17.325 1.00 68.75 136 MET A CA 1
ATOM 1011 C C . MET A 1 136 ? -8.758 -7.804 -17.863 1.00 68.75 136 MET A C 1
ATOM 1013 O O . MET A 1 136 ? -8.945 -8.078 -19.046 1.00 68.75 136 MET A O 1
ATOM 1017 N N . THR A 1 137 ? -9.760 -7.569 -17.016 1.00 73.94 137 THR A N 1
ATOM 1018 C CA . THR A 1 137 ? -11.172 -7.564 -17.416 1.00 73.94 137 THR A CA 1
ATOM 1019 C C . THR A 1 137 ? -11.435 -6.433 -18.396 1.00 73.94 137 THR A C 1
ATOM 1021 O O . THR A 1 137 ? -12.061 -6.646 -19.428 1.00 73.94 137 THR A O 1
ATOM 1024 N N . LEU A 1 138 ? -10.896 -5.252 -18.110 1.00 74.06 138 LEU A N 1
ATOM 1025 C CA . LEU A 1 138 ? -11.059 -4.077 -18.951 1.00 74.06 138 LEU A CA 1
ATOM 1026 C C . LEU A 1 138 ? -10.408 -4.242 -20.329 1.00 74.06 138 LEU A C 1
ATOM 1028 O O . LEU A 1 138 ? -11.018 -3.915 -21.344 1.00 74.06 138 LEU A O 1
ATOM 1032 N N . MET A 1 139 ? -9.208 -4.819 -20.394 1.00 71.81 139 MET A N 1
ATOM 1033 C CA . MET A 1 139 ? -8.610 -5.152 -21.685 1.00 71.81 139 MET A CA 1
ATOM 1034 C C . MET A 1 139 ? -9.398 -6.220 -22.441 1.00 71.81 139 MET A C 1
ATOM 1036 O O . MET A 1 139 ? -9.523 -6.132 -23.658 1.00 71.81 139 MET A O 1
ATOM 1040 N N . MET A 1 140 ? -9.912 -7.240 -21.748 1.00 75.69 140 MET A N 1
ATOM 1041 C CA . MET A 1 140 ? -10.702 -8.290 -22.391 1.00 75.69 140 MET A CA 1
ATOM 1042 C C . MET A 1 140 ? -12.009 -7.726 -22.963 1.00 75.69 140 MET A C 1
ATOM 1044 O O . MET A 1 140 ? -12.405 -8.105 -24.062 1.00 75.69 140 MET A O 1
ATOM 1048 N N . GLU A 1 141 ? -12.645 -6.794 -22.248 1.00 80.62 141 GLU A N 1
ATOM 1049 C CA . GLU A 1 141 ? -13.807 -6.043 -22.730 1.00 80.62 141 GLU A CA 1
ATOM 1050 C C . GLU A 1 141 ? -13.457 -5.194 -23.958 1.00 80.62 141 GLU A C 1
ATOM 1052 O O . GLU A 1 141 ? -14.165 -5.284 -24.955 1.00 80.62 141 GLU A O 1
ATOM 1057 N N . SER A 1 142 ? -12.345 -4.452 -23.929 1.00 74.81 142 SER A N 1
ATOM 1058 C CA . SER A 1 142 ? -11.871 -3.649 -25.068 1.00 74.81 142 SER A CA 1
ATOM 1059 C C . SER A 1 142 ? -11.565 -4.501 -26.304 1.00 74.81 142 SER A C 1
ATOM 1061 O O . SER A 1 142 ? -11.983 -4.171 -27.411 1.00 74.81 142 SER A O 1
ATOM 1063 N N . MET A 1 143 ? -10.899 -5.646 -26.137 1.00 75.38 143 MET A N 1
ATOM 1064 C CA . MET A 1 143 ? -10.640 -6.565 -27.250 1.00 75.38 143 MET A CA 1
ATOM 1065 C C . MET A 1 143 ? -11.931 -7.154 -27.826 1.00 75.38 143 MET A C 1
ATOM 1067 O O . MET A 1 143 ? -11.999 -7.432 -29.022 1.00 75.38 143 MET A O 1
ATOM 1071 N N . ALA A 1 144 ? -12.945 -7.367 -26.983 1.00 81.38 144 ALA A N 1
ATOM 1072 C CA . ALA A 1 144 ? -14.234 -7.895 -27.407 1.00 81.38 144 ALA A CA 1
ATOM 1073 C C . ALA A 1 144 ? -15.117 -6.835 -28.085 1.00 81.38 144 ALA A C 1
ATOM 1075 O O . ALA A 1 144 ? -15.843 -7.175 -29.020 1.00 81.38 144 ALA A O 1
ATOM 1076 N N . SER A 1 145 ? -15.077 -5.579 -27.629 1.00 84.00 145 SER A N 1
ATOM 1077 C CA . SER A 1 145 ? -15.865 -4.484 -28.208 1.00 84.00 145 SER A CA 1
ATOM 1078 C C . SER A 1 145 ? -15.194 -3.842 -29.423 1.00 84.00 145 SER A C 1
ATOM 1080 O O . SER A 1 145 ? -15.891 -3.326 -30.292 1.00 84.00 145 SER A O 1
ATOM 1082 N N . GLY A 1 146 ? -13.862 -3.901 -29.511 1.00 77.19 146 GLY A N 1
ATOM 1083 C CA . GLY A 1 146 ? -13.076 -3.145 -30.487 1.00 77.19 146 GLY A CA 1
ATOM 1084 C C . GLY A 1 146 ? -12.951 -1.657 -30.144 1.00 77.19 146 GLY A C 1
ATOM 1085 O O . GLY A 1 146 ? -12.341 -0.916 -30.911 1.00 77.19 146 GLY A O 1
ATOM 1086 N N . ASP A 1 147 ? -13.508 -1.232 -29.008 1.00 83.75 147 ASP A N 1
ATOM 1087 C CA . ASP A 1 147 ? -13.394 0.132 -28.508 1.00 83.75 147 ASP A CA 1
ATOM 1088 C C . ASP A 1 147 ? -12.115 0.284 -27.681 1.00 83.75 147 ASP A C 1
ATOM 1090 O O . ASP A 1 147 ? -11.659 -0.647 -27.001 1.00 83.75 147 ASP A O 1
ATOM 1094 N N . GLU A 1 148 ? -11.540 1.484 -27.718 1.00 73.56 148 GLU A N 1
ATOM 1095 C CA . GLU A 1 148 ? -10.407 1.811 -26.865 1.00 73.56 148 GLU A CA 1
ATOM 1096 C C . GLU A 1 148 ? -10.811 1.698 -25.386 1.00 73.56 148 GLU A C 1
ATOM 1098 O O . GLU A 1 148 ? -11.883 2.169 -24.990 1.00 73.56 148 GLU A O 1
ATOM 1103 N N . PRO A 1 149 ? -9.975 1.050 -24.559 1.00 68.44 149 PRO A N 1
ATOM 1104 C CA . PRO A 1 149 ? -10.259 0.891 -23.146 1.00 68.44 149 PRO A CA 1
ATOM 1105 C C . PRO A 1 149 ? -10.321 2.266 -22.489 1.00 68.44 149 PRO A C 1
ATOM 1107 O O . PRO A 1 149 ? -9.332 2.989 -22.526 1.00 68.44 149 PRO A O 1
ATOM 1110 N N . ASP A 1 150 ? -11.445 2.620 -21.861 1.00 68.50 150 ASP A N 1
ATOM 1111 C CA . ASP A 1 150 ? -11.560 3.882 -21.128 1.00 68.50 150 ASP A CA 1
ATOM 1112 C C . ASP A 1 150 ? -10.726 3.804 -19.834 1.00 68.50 150 ASP A C 1
ATOM 1114 O O . ASP A 1 150 ? -11.150 3.164 -18.857 1.00 68.50 150 ASP A O 1
ATOM 1118 N N . PRO A 1 151 ? -9.549 4.459 -19.780 1.00 64.62 151 PRO A N 1
ATOM 1119 C CA . PRO A 1 151 ? -8.652 4.349 -18.641 1.00 64.62 151 PRO A CA 1
ATOM 1120 C C . PRO A 1 151 ? -9.244 5.003 -17.391 1.00 64.62 151 PRO A C 1
ATOM 1122 O O . PRO A 1 151 ? -8.803 4.699 -16.285 1.00 64.62 151 PRO A O 1
ATOM 1125 N N . SER A 1 152 ? -10.266 5.858 -17.519 1.00 63.78 152 SER A N 1
ATOM 1126 C CA . SER A 1 152 ? -10.937 6.458 -16.362 1.00 63.78 152 SER A CA 1
ATOM 1127 C C . SER A 1 152 ? -11.614 5.406 -15.475 1.00 63.78 152 SER A C 1
ATOM 1129 O O . SER A 1 152 ? -11.693 5.573 -14.257 1.00 63.78 152 SER A O 1
ATOM 1131 N N . THR A 1 153 ? -12.011 4.270 -16.054 1.00 67.94 153 THR A N 1
ATOM 1132 C CA . THR A 1 153 ? -12.654 3.169 -15.323 1.00 67.94 153 THR A CA 1
ATOM 1133 C C . THR A 1 153 ? -11.658 2.262 -14.589 1.00 67.94 153 THR A C 1
ATOM 1135 O O . THR A 1 153 ? -12.036 1.594 -13.625 1.00 67.94 153 THR A O 1
ATOM 1138 N N . LEU A 1 154 ? -10.370 2.297 -14.961 1.00 62.59 154 LEU A N 1
ATOM 1139 C CA . LEU A 1 154 ? -9.299 1.592 -14.242 1.00 62.59 154 LEU A CA 1
ATOM 1140 C C . LEU A 1 154 ? -9.019 2.199 -12.875 1.00 62.59 154 LEU A C 1
ATOM 1142 O O . LEU A 1 154 ? -8.643 1.497 -11.941 1.00 62.59 154 LEU A O 1
ATOM 1146 N N . PHE A 1 155 ? -9.196 3.510 -12.751 1.00 59.84 155 PHE A N 1
ATOM 1147 C CA . PHE A 1 155 ? -8.841 4.218 -11.528 1.00 59.84 155 PHE A CA 1
ATOM 1148 C C . PHE A 1 155 ? -10.015 4.372 -10.562 1.00 59.84 155 PHE A C 1
ATOM 1150 O O . PHE A 1 155 ? -9.816 4.898 -9.466 1.00 59.84 155 PHE A O 1
ATOM 1157 N N . GLY A 1 156 ? -11.204 3.880 -10.945 1.00 57.97 156 GLY A N 1
ATOM 1158 C CA . GLY A 1 156 ? -12.468 4.225 -10.306 1.00 57.97 156 GLY A CA 1
ATOM 1159 C C . GLY A 1 156 ? -12.730 5.726 -10.454 1.00 57.97 156 GLY A C 1
ATOM 1160 O O . GLY A 1 156 ? -11.808 6.540 -10.410 1.00 57.97 156 GLY A O 1
ATOM 1161 N N . GLY A 1 157 ? -13.981 6.144 -10.639 1.00 60.81 157 GLY A N 1
ATOM 1162 C CA . GLY A 1 157 ? -14.298 7.570 -10.523 1.00 60.81 157 GLY A CA 1
ATOM 1163 C C . GLY A 1 157 ? -13.719 8.082 -9.201 1.00 60.81 157 GLY A C 1
ATOM 1164 O O . GLY A 1 157 ? -14.023 7.503 -8.159 1.00 60.81 157 GLY A O 1
ATOM 1165 N N . GLY A 1 158 ? -12.807 9.063 -9.263 1.00 71.25 158 GLY A N 1
ATOM 1166 C CA . GLY A 1 158 ? -11.974 9.471 -8.130 1.00 71.25 158 GLY A CA 1
ATOM 1167 C C . GLY A 1 158 ? -12.785 9.543 -6.839 1.00 71.25 158 GLY A C 1
ATOM 1168 O O . GLY A 1 158 ? -13.856 10.156 -6.809 1.00 71.25 158 GLY A O 1
ATOM 1169 N N . ALA A 1 159 ? -12.311 8.846 -5.806 1.00 79.38 159 ALA A N 1
ATOM 1170 C CA . ALA A 1 159 ? -13.052 8.709 -4.563 1.00 79.38 159 ALA A CA 1
ATOM 1171 C C . ALA A 1 159 ? -13.470 10.089 -4.025 1.00 79.38 159 ALA A C 1
ATOM 1173 O O . ALA A 1 159 ? -12.677 11.030 -3.971 1.00 79.38 159 ALA A O 1
ATOM 1174 N N . ASN A 1 160 ? -14.742 10.207 -3.658 1.00 89.06 160 ASN A N 1
ATOM 1175 C CA . ASN A 1 160 ? -15.374 11.440 -3.220 1.00 89.06 160 ASN A CA 1
ATOM 1176 C C . ASN A 1 160 ? -16.033 11.253 -1.845 1.00 89.06 160 ASN A C 1
ATOM 1178 O O . ASN A 1 160 ? -16.001 10.179 -1.247 1.00 89.06 160 ASN A O 1
ATOM 1182 N N . ALA A 1 161 ? -16.626 12.320 -1.312 1.00 93.06 161 ALA A N 1
ATOM 1183 C CA . ALA A 1 161 ? -17.239 12.312 0.015 1.00 93.06 161 ALA A CA 1
ATOM 1184 C C . ALA A 1 161 ? -18.366 11.266 0.162 1.00 93.06 161 ALA A C 1
ATOM 1186 O O . ALA A 1 161 ? -18.617 10.769 1.260 1.00 93.06 161 ALA A O 1
ATOM 1187 N N . ASP A 1 162 ? -19.046 10.933 -0.934 1.00 93.75 162 ASP A N 1
ATOM 1188 C CA . ASP A 1 162 ? -20.121 9.946 -0.990 1.00 93.75 162 ASP A CA 1
ATOM 1189 C C . ASP A 1 162 ? -19.638 8.532 -1.346 1.00 93.75 162 ASP A C 1
ATOM 1191 O O . ASP A 1 162 ? -20.470 7.627 -1.401 1.00 93.75 162 ASP A O 1
ATOM 1195 N N . SER A 1 163 ? -18.330 8.320 -1.545 1.00 91.38 163 SER A N 1
ATOM 1196 C CA . SER A 1 163 ? -17.772 6.991 -1.806 1.00 91.38 163 SER A CA 1
ATOM 1197 C C . SER A 1 163 ? -18.102 6.013 -0.682 1.00 91.38 163 SER A C 1
ATOM 1199 O O . SER A 1 163 ? -17.940 6.329 0.501 1.00 91.38 163 SER A O 1
ATOM 1201 N N . GLU A 1 164 ? -18.547 4.819 -1.075 1.00 93.25 164 GLU A N 1
ATOM 1202 C CA . GLU A 1 164 ? -18.846 3.724 -0.157 1.00 93.25 164 GLU A CA 1
ATOM 1203 C C . GLU A 1 164 ? -17.559 3.133 0.426 1.00 93.25 164 GLU A C 1
ATOM 1205 O O . GLU A 1 164 ? -16.556 2.915 -0.261 1.00 93.25 164 GLU A O 1
ATOM 1210 N N . LEU A 1 165 ? -17.612 2.870 1.724 1.00 94.06 165 LEU A N 1
ATOM 1211 C CA . LEU A 1 165 ? -16.620 2.153 2.492 1.00 94.06 165 LEU A CA 1
ATOM 1212 C C . LEU A 1 165 ? -17.214 0.819 2.920 1.00 94.06 165 LEU A C 1
ATOM 1214 O O . LEU A 1 165 ? -18.262 0.810 3.564 1.00 94.06 165 LEU A O 1
ATOM 1218 N N . ASP A 1 166 ? -16.514 -0.275 2.657 1.00 94.31 166 ASP A N 1
ATOM 1219 C CA . ASP A 1 166 ? -16.939 -1.605 3.083 1.00 94.31 166 ASP A CA 1
ATOM 1220 C C . ASP A 1 166 ? -16.202 -2.040 4.350 1.00 94.31 166 ASP A C 1
ATOM 1222 O O . ASP A 1 166 ? -14.993 -1.814 4.513 1.00 94.31 166 ASP A O 1
ATOM 1226 N N . LEU A 1 167 ? -16.950 -2.682 5.248 1.00 95.19 167 LEU A N 1
ATOM 1227 C CA . LEU A 1 167 ? -16.420 -3.306 6.451 1.00 95.19 167 LEU A CA 1
ATOM 1228 C C . LEU A 1 167 ? -15.433 -4.418 6.073 1.00 95.19 167 LEU A C 1
ATOM 1230 O O . LEU A 1 167 ? -15.765 -5.378 5.380 1.00 95.19 167 LEU A O 1
ATOM 1234 N N . SER A 1 168 ? -14.224 -4.323 6.612 1.00 93.94 168 SER A N 1
ATOM 1235 C CA . SER A 1 168 ? -13.161 -5.306 6.464 1.00 93.94 168 SER A CA 1
ATOM 1236 C C . SER A 1 168 ? -12.670 -5.744 7.841 1.00 93.94 168 SER A C 1
ATOM 1238 O O . SER A 1 168 ? -12.365 -4.933 8.716 1.00 93.94 168 SER A O 1
ATOM 1240 N N . LEU A 1 169 ? -12.553 -7.055 8.035 1.00 95.12 169 LEU A N 1
ATOM 1241 C CA . LEU A 1 169 ? -11.983 -7.633 9.246 1.00 95.12 169 LEU A CA 1
ATOM 1242 C C . LEU A 1 169 ? -10.567 -8.115 8.972 1.00 95.12 169 LEU A C 1
ATOM 1244 O O . LEU A 1 169 ? -10.353 -9.062 8.219 1.00 95.12 169 LEU A O 1
ATOM 1248 N N . VAL A 1 170 ? -9.593 -7.479 9.618 1.00 94.06 170 VAL A N 1
ATOM 1249 C CA . VAL A 1 170 ? -8.180 -7.808 9.424 1.00 94.06 170 VAL A CA 1
ATOM 1250 C C . VAL A 1 170 ? -7.684 -8.622 10.606 1.00 94.06 170 VAL A C 1
ATOM 1252 O O . VAL A 1 170 ? -7.657 -8.131 11.731 1.00 94.06 170 VAL A O 1
ATOM 1255 N N . ASN A 1 171 ? -7.263 -9.864 10.372 1.00 95.12 171 ASN A N 1
ATOM 1256 C CA . ASN A 1 171 ? -6.672 -10.680 11.430 1.00 95.12 171 ASN A CA 1
ATOM 1257 C C . ASN A 1 171 ? -5.382 -10.011 11.927 1.00 95.12 171 ASN A C 1
ATOM 1259 O O . ASN A 1 171 ? -4.438 -9.839 11.155 1.00 95.12 171 ASN A O 1
ATOM 1263 N N . ILE A 1 172 ? -5.310 -9.664 13.213 1.00 95.94 172 ILE A N 1
ATOM 1264 C CA . ILE A 1 172 ? -4.165 -8.923 13.763 1.00 95.94 172 ILE A CA 1
ATOM 1265 C C . ILE A 1 172 ? -2.866 -9.727 13.644 1.00 95.94 172 ILE A C 1
ATOM 1267 O O . ILE A 1 172 ? -1.817 -9.150 13.375 1.00 95.94 172 ILE A O 1
ATOM 1271 N N . ALA A 1 173 ? -2.929 -11.056 13.765 1.00 94.94 173 ALA A N 1
ATOM 1272 C CA . ALA A 1 173 ? -1.760 -11.921 13.604 1.00 94.94 173 ALA A CA 1
ATOM 1273 C C . ALA A 1 173 ? -1.208 -11.917 12.168 1.00 94.94 173 ALA A C 1
ATOM 1275 O O . ALA A 1 173 ? -0.054 -12.280 11.954 1.00 94.94 173 ALA A O 1
ATOM 1276 N N . SER A 1 174 ? -2.020 -11.500 11.191 1.00 91.62 174 SER A N 1
ATOM 1277 C CA . SER A 1 174 ? -1.588 -11.326 9.806 1.00 91.62 174 SER A CA 1
ATOM 1278 C C . SER A 1 174 ? -0.999 -9.945 9.529 1.00 91.62 174 SER A C 1
ATOM 1280 O O . SER A 1 174 ? -0.483 -9.746 8.444 1.00 91.62 174 SER A O 1
ATOM 1282 N N . ILE A 1 175 ? -1.029 -8.985 10.458 1.00 92.62 175 ILE A N 1
ATOM 1283 C CA . ILE A 1 175 ? -0.473 -7.647 10.215 1.00 92.62 175 ILE A CA 1
ATOM 1284 C C . ILE A 1 175 ? 1.048 -7.696 10.408 1.00 92.62 175 ILE A C 1
ATOM 1286 O O . ILE A 1 175 ? 1.541 -7.876 11.519 1.00 92.62 175 ILE A O 1
ATOM 1290 N N . ALA A 1 176 ? 1.799 -7.513 9.322 1.00 90.06 176 ALA A N 1
ATOM 1291 C CA . ALA A 1 176 ? 3.257 -7.420 9.340 1.00 90.06 176 ALA A CA 1
ATOM 1292 C C . ALA A 1 176 ? 3.727 -6.036 9.798 1.00 90.06 176 ALA A C 1
ATOM 1294 O O . ALA A 1 176 ? 4.665 -5.923 10.589 1.00 90.06 176 ALA A O 1
ATOM 1295 N N . ARG A 1 177 ? 3.089 -4.977 9.282 1.00 88.75 177 ARG A N 1
ATOM 1296 C CA . ARG A 1 177 ? 3.375 -3.584 9.641 1.00 88.75 177 ARG A CA 1
ATOM 1297 C C . ARG A 1 177 ? 2.113 -2.743 9.642 1.00 88.75 177 ARG A C 1
ATOM 1299 O O . ARG A 1 177 ? 1.193 -2.971 8.859 1.00 88.75 177 ARG A O 1
ATOM 1306 N N . LEU A 1 178 ? 2.119 -1.751 10.523 1.00 91.56 178 LEU A N 1
ATOM 1307 C CA . LEU A 1 178 ? 1.082 -0.744 10.633 1.00 91.56 178 LEU A CA 1
ATOM 1308 C C . LEU A 1 178 ? 1.757 0.626 10.570 1.00 91.56 178 LEU A C 1
ATOM 1310 O O . LEU A 1 178 ? 2.553 0.978 11.440 1.00 91.56 178 LEU A O 1
ATOM 1314 N N . GLU A 1 179 ? 1.477 1.362 9.504 1.00 92.19 179 GLU A N 1
ATOM 1315 C CA . GLU A 1 179 ? 2.159 2.607 9.150 1.00 92.19 179 GLU A CA 1
ATOM 1316 C C . GLU A 1 179 ? 1.138 3.713 8.849 1.00 92.19 179 GLU A C 1
ATOM 1318 O O . GLU A 1 179 ? -0.069 3.475 8.792 1.00 92.19 179 GLU A O 1
ATOM 1323 N N . GLY A 1 180 ? 1.617 4.949 8.687 1.00 89.56 180 GLY A N 1
ATOM 1324 C CA . GLY A 1 180 ? 0.781 6.056 8.212 1.00 89.56 180 GLY A CA 1
ATOM 1325 C C . GLY A 1 180 ? -0.407 6.402 9.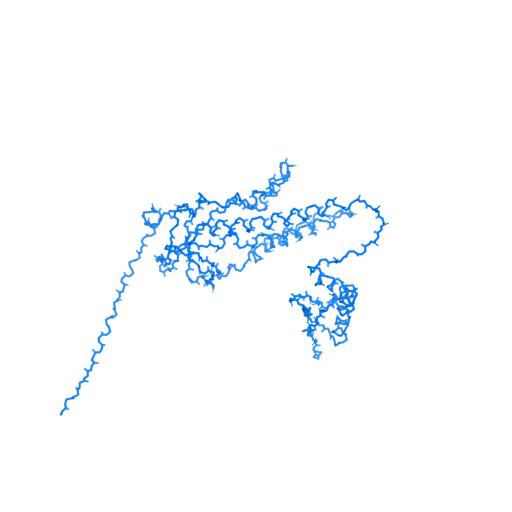115 1.00 89.56 180 GLY A C 1
ATOM 1326 O O . GLY A 1 180 ? -1.423 6.871 8.612 1.00 89.56 180 GLY A O 1
ATOM 1327 N N . ILE A 1 181 ? -0.299 6.162 10.429 1.00 95.19 181 ILE A N 1
ATOM 1328 C CA . ILE A 1 181 ? -1.383 6.442 11.375 1.00 95.19 181 ILE A CA 1
ATOM 1329 C C . ILE A 1 181 ? -1.633 7.949 11.433 1.00 95.19 181 ILE A C 1
ATOM 1331 O O . ILE A 1 181 ? -0.821 8.703 11.972 1.00 95.19 181 ILE A O 1
ATOM 1335 N N . ALA A 1 182 ? -2.788 8.376 10.945 1.00 95.38 182 ALA A N 1
ATOM 1336 C CA . ALA A 1 182 ? -3.221 9.764 10.989 1.00 95.38 182 ALA A CA 1
ATOM 1337 C C . ALA A 1 182 ? -4.674 9.852 11.454 1.00 95.38 182 ALA A C 1
ATOM 1339 O O . ALA A 1 182 ? -5.447 8.907 11.302 1.00 95.38 182 ALA A O 1
ATOM 1340 N N . LYS A 1 183 ? -5.054 10.989 12.041 1.00 97.19 183 LYS A N 1
ATOM 1341 C CA . LYS A 1 183 ? -6.472 11.279 12.283 1.00 97.19 183 LYS A CA 1
ATOM 1342 C C . LYS A 1 183 ? -7.168 11.491 10.943 1.00 97.19 183 LYS A C 1
ATOM 1344 O O . LYS A 1 183 ? -6.577 12.107 10.059 1.00 97.19 183 LYS A O 1
ATOM 1349 N N . PHE A 1 184 ? -8.400 11.011 10.829 1.00 96.38 184 PHE A N 1
ATOM 1350 C CA . PHE A 1 184 ? -9.214 11.253 9.649 1.00 96.3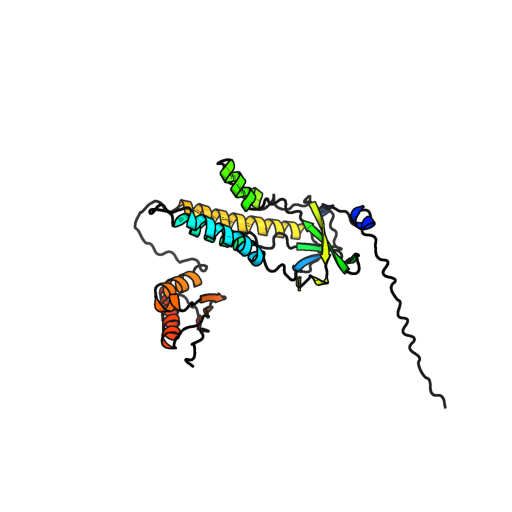8 184 PHE A CA 1
ATOM 1351 C C . PHE A 1 184 ? -9.533 12.748 9.496 1.00 96.38 184 PHE A C 1
ATOM 1353 O O . PHE A 1 184 ? -9.906 13.418 10.463 1.00 96.38 184 PHE A O 1
ATOM 1360 N N . ASP A 1 185 ? -9.373 13.247 8.274 1.00 96.56 185 ASP A N 1
ATOM 1361 C CA . ASP A 1 185 ? -9.684 14.609 7.852 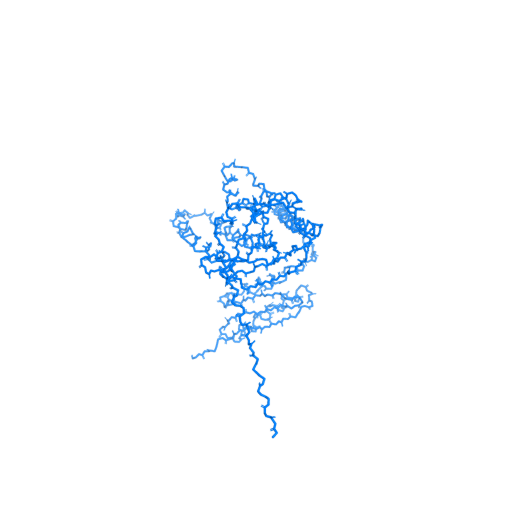1.00 96.56 185 ASP A CA 1
ATOM 1362 C C . ASP A 1 185 ? -10.185 14.533 6.407 1.00 96.56 185 ASP A C 1
ATOM 1364 O O . ASP A 1 185 ? -9.404 14.267 5.496 1.00 96.56 185 ASP A O 1
ATOM 1368 N N . LEU A 1 186 ? -11.493 14.713 6.211 1.00 95.19 186 LEU A N 1
ATOM 1369 C CA . LEU A 1 186 ? -12.141 14.491 4.918 1.00 95.19 186 LEU A CA 1
ATOM 1370 C C . LEU A 1 186 ? -11.503 15.324 3.798 1.00 95.19 186 LEU A C 1
ATOM 1372 O O . LEU A 1 186 ? -11.296 14.807 2.705 1.00 95.19 186 LEU A O 1
ATOM 1376 N N . GLU A 1 187 ? -11.167 16.587 4.060 1.00 94.00 187 GLU A N 1
ATOM 1377 C CA . GLU A 1 187 ? -10.580 17.469 3.047 1.00 94.00 187 GLU A CA 1
ATOM 1378 C C . GLU A 1 187 ? -9.201 16.965 2.615 1.00 94.00 187 GLU A C 1
ATOM 1380 O O . GLU A 1 187 ? -8.940 16.828 1.418 1.00 94.00 187 GLU A O 1
ATOM 1385 N N . LYS A 1 188 ? -8.345 16.601 3.579 1.00 91.44 188 LYS A N 1
ATOM 1386 C CA . LYS A 1 188 ? -7.022 16.031 3.274 1.00 91.44 188 LYS A CA 1
ATOM 1387 C C . LYS A 1 188 ? -7.110 14.682 2.574 1.00 91.44 188 LYS A C 1
ATOM 1389 O O . LYS A 1 188 ? -6.285 14.390 1.709 1.00 91.44 188 LYS A O 1
ATOM 1394 N N . GLU A 1 189 ? -8.076 13.849 2.951 1.00 89.56 189 GLU A N 1
ATOM 1395 C CA . GLU A 1 189 ? -8.274 12.547 2.319 1.00 89.56 189 GLU A CA 1
ATOM 1396 C C . GLU A 1 189 ? -8.659 12.723 0.851 1.00 89.56 189 GLU A C 1
ATOM 1398 O O . GLU A 1 189 ? -7.987 12.161 -0.013 1.00 89.56 189 GLU A O 1
ATOM 1403 N N . LEU A 1 190 ? -9.641 13.579 0.553 1.00 88.75 190 LEU A N 1
ATOM 1404 C CA . LEU A 1 190 ? -10.047 13.890 -0.821 1.00 88.75 190 LEU A CA 1
ATOM 1405 C C . LEU A 1 190 ? -8.903 14.495 -1.643 1.00 88.75 190 LEU A C 1
ATOM 1407 O O . LEU A 1 190 ? -8.714 14.119 -2.799 1.00 88.75 190 LEU A O 1
ATOM 1411 N N . GLU A 1 191 ? -8.099 15.383 -1.056 1.00 86.75 191 GLU A N 1
ATOM 1412 C CA . GLU A 1 191 ? -6.907 15.921 -1.718 1.00 86.75 191 GLU A CA 1
ATOM 1413 C C . GLU A 1 191 ? -5.893 14.811 -2.037 1.00 86.75 191 GLU A C 1
ATOM 1415 O O . GLU A 1 191 ? -5.388 14.732 -3.157 1.00 86.75 191 GLU A O 1
ATOM 1420 N N . SER A 1 192 ? -5.619 13.919 -1.080 1.00 82.50 192 SER A N 1
ATOM 1421 C CA . SER A 1 192 ? -4.665 12.821 -1.266 1.00 82.50 192 SER A CA 1
ATOM 1422 C C . SER A 1 192 ? -5.125 11.814 -2.325 1.00 82.50 192 SER A C 1
ATOM 1424 O O . SER A 1 192 ? -4.320 11.374 -3.152 1.00 82.50 192 SER A O 1
ATOM 1426 N N . LEU A 1 193 ? -6.426 11.510 -2.351 1.00 78.56 193 LEU A N 1
ATOM 1427 C CA . LEU A 1 193 ? -7.053 10.608 -3.312 1.00 78.56 193 LEU A CA 1
ATOM 1428 C C . LEU A 1 193 ? -6.997 11.213 -4.717 1.00 78.56 193 LEU A C 1
ATOM 1430 O O . LEU A 1 193 ? -6.484 10.571 -5.636 1.00 78.56 193 LEU A O 1
ATOM 1434 N N . ASN A 1 194 ? -7.386 12.481 -4.865 1.00 77.56 194 ASN A N 1
ATOM 1435 C CA . ASN A 1 194 ? -7.330 13.192 -6.143 1.00 77.56 194 ASN A CA 1
ATOM 1436 C C . ASN A 1 194 ? -5.899 13.344 -6.665 1.00 77.56 194 ASN A C 1
ATOM 1438 O O . ASN A 1 194 ? -5.650 13.094 -7.841 1.00 77.56 194 ASN A O 1
ATOM 1442 N N . LYS A 1 195 ? -4.941 13.679 -5.793 1.00 75.88 195 LYS A N 1
ATOM 1443 C CA . LYS A 1 195 ? -3.529 13.834 -6.169 1.00 75.88 195 LYS A CA 1
ATOM 1444 C C . LYS A 1 195 ? -2.913 12.525 -6.655 1.00 75.88 195 LYS A C 1
ATOM 1446 O O . LYS A 1 195 ? -2.114 12.526 -7.589 1.00 75.88 195 LYS A O 1
ATOM 1451 N N . SER A 1 196 ? -3.288 11.406 -6.035 1.00 66.19 196 SER A N 1
ATOM 1452 C CA . SER A 1 196 ? -2.846 10.083 -6.482 1.00 66.19 196 SER A CA 1
ATOM 1453 C C . SER A 1 196 ? -3.448 9.703 -7.843 1.00 66.19 196 SER A C 1
ATOM 1455 O O . SER A 1 196 ? -2.790 9.047 -8.652 1.00 66.19 196 SER A O 1
ATOM 1457 N N . GLY A 1 197 ? -4.690 10.118 -8.113 1.00 65.25 197 GLY A N 1
ATOM 1458 C CA . GLY A 1 197 ? -5.382 9.912 -9.385 1.00 65.25 197 GLY A CA 1
ATOM 1459 C C . GLY A 1 197 ? -4.774 10.731 -10.522 1.00 65.25 197 GLY A C 1
ATOM 1460 O O . GLY A 1 197 ? -4.346 10.160 -11.523 1.00 65.25 197 GLY A O 1
ATOM 1461 N N . SER A 1 198 ? -4.675 12.049 -10.336 1.00 64.25 198 SER A N 1
ATOM 1462 C CA . SER A 1 198 ? -4.254 12.986 -11.382 1.00 64.25 198 SER A CA 1
ATOM 1463 C C . SER A 1 198 ? -2.793 12.805 -11.786 1.00 64.25 198 SER A C 1
ATOM 1465 O O . SER A 1 198 ? -2.506 12.671 -12.967 1.00 64.25 198 SER A O 1
ATOM 1467 N N . SER A 1 199 ? -1.876 12.672 -10.819 1.00 62.97 199 SER A N 1
ATOM 1468 C CA . SER A 1 199 ? -0.439 12.537 -11.105 1.00 62.97 199 SER A CA 1
ATOM 1469 C C . SER A 1 199 ? -0.101 11.300 -11.942 1.00 62.97 199 SER A C 1
ATOM 1471 O O . SER A 1 199 ? 0.934 11.271 -12.600 1.00 62.97 199 SER A O 1
ATOM 1473 N N . MET A 1 200 ? -0.937 10.263 -11.879 1.00 64.25 200 MET A N 1
ATOM 1474 C CA . MET A 1 200 ? -0.752 9.030 -12.640 1.00 64.25 200 MET A CA 1
ATOM 1475 C C . MET A 1 200 ? -1.414 9.114 -14.018 1.00 64.25 200 MET A C 1
ATOM 1477 O O . MET A 1 200 ? -0.860 8.591 -14.980 1.00 64.25 200 MET A O 1
ATOM 1481 N N . PHE A 1 201 ? -2.559 9.796 -14.122 1.00 67.19 201 PHE A N 1
ATOM 1482 C CA . PHE A 1 201 ? -3.197 10.079 -15.406 1.00 67.19 201 PHE A CA 1
ATOM 1483 C C . PHE A 1 201 ? -2.318 10.979 -16.278 1.00 67.19 201 PHE A C 1
ATOM 1485 O O . PHE A 1 201 ? -2.127 10.680 -17.452 1.00 67.19 201 PHE A O 1
ATOM 1492 N N . ASP A 1 202 ? -1.719 12.015 -15.688 1.00 70.12 202 ASP A N 1
ATOM 1493 C CA . ASP A 1 202 ? -0.785 12.904 -16.382 1.00 70.12 202 ASP A CA 1
ATOM 1494 C C . ASP A 1 202 ? 0.424 12.115 -16.908 1.00 70.12 202 ASP A C 1
ATOM 1496 O O . ASP A 1 202 ? 0.781 12.229 -18.074 1.00 70.12 202 ASP A O 1
ATOM 1500 N N . MET A 1 203 ? 0.980 11.206 -16.097 1.00 67.38 203 MET A N 1
ATOM 1501 C CA . MET A 1 203 ? 2.083 10.336 -16.523 1.00 67.38 203 MET A CA 1
ATOM 1502 C C . MET A 1 203 ? 1.684 9.368 -17.650 1.00 67.38 203 MET A C 1
ATOM 1504 O O . MET A 1 203 ? 2.482 9.112 -18.549 1.00 67.38 203 MET A O 1
ATOM 1508 N N . PHE A 1 204 ? 0.466 8.816 -17.611 1.00 65.19 204 PHE A N 1
ATOM 1509 C CA . PHE A 1 204 ? -0.045 7.948 -18.677 1.00 65.19 204 PHE A CA 1
ATOM 1510 C C . PHE A 1 204 ? -0.252 8.727 -19.977 1.00 65.19 204 PHE A C 1
ATOM 1512 O O . PHE A 1 204 ? 0.129 8.258 -21.047 1.00 65.19 204 PHE A O 1
ATOM 1519 N N . LYS A 1 205 ? -0.811 9.934 -19.876 1.00 67.69 205 LYS A N 1
ATOM 1520 C CA . LYS A 1 205 ? -1.016 10.834 -21.006 1.00 67.69 205 LYS A CA 1
ATOM 1521 C C . LYS A 1 205 ? 0.313 11.233 -21.650 1.00 67.69 205 LYS A C 1
ATOM 1523 O O . LYS A 1 205 ? 0.446 11.086 -22.859 1.00 67.69 205 LYS A O 1
ATOM 1528 N N . ASP A 1 206 ? 1.304 11.627 -20.852 1.00 71.25 206 ASP A N 1
ATOM 1529 C CA . ASP A 1 206 ? 2.652 11.952 -21.339 1.00 71.25 206 ASP A CA 1
ATOM 1530 C C . ASP A 1 206 ? 3.298 10.756 -22.064 1.00 71.25 206 ASP A C 1
ATOM 1532 O O . ASP A 1 206 ? 4.006 10.921 -23.058 1.00 71.25 206 ASP A O 1
ATOM 1536 N N . MET A 1 207 ? 3.040 9.531 -21.591 1.00 63.22 207 MET A N 1
ATOM 1537 C CA . MET A 1 207 ? 3.540 8.312 -22.227 1.00 63.22 207 MET A CA 1
ATOM 1538 C C . MET A 1 207 ? 2.826 8.014 -23.552 1.00 63.22 207 MET A C 1
ATOM 1540 O O . MET A 1 207 ? 3.489 7.659 -24.524 1.00 63.22 207 MET A O 1
ATOM 1544 N N . ALA A 1 208 ? 1.502 8.179 -23.605 1.00 63.19 208 ALA A N 1
ATOM 1545 C CA . ALA A 1 208 ? 0.709 7.982 -24.818 1.00 63.19 208 ALA A CA 1
ATOM 1546 C C . ALA A 1 208 ? 1.068 9.011 -25.903 1.00 63.19 208 ALA A C 1
ATOM 1548 O O . ALA A 1 208 ? 1.359 8.634 -27.037 1.00 63.19 208 ALA A O 1
ATOM 1549 N N . GLU A 1 209 ? 1.157 10.294 -25.540 1.00 66.69 209 GLU A N 1
ATOM 1550 C CA . GLU A 1 209 ? 1.560 11.370 -26.457 1.00 66.69 209 GLU A CA 1
ATOM 1551 C C . GLU A 1 209 ? 3.010 11.189 -26.947 1.00 66.69 209 GLU A C 1
ATOM 1553 O O . GLU A 1 209 ? 3.319 11.468 -28.106 1.00 66.69 209 GLU A O 1
ATOM 1558 N N . GLY A 1 210 ? 3.898 10.643 -26.108 1.00 59.75 210 GLY A N 1
ATOM 1559 C CA . GLY A 1 210 ? 5.268 10.295 -26.494 1.00 59.75 210 GLY A CA 1
ATOM 1560 C C . GLY A 1 210 ? 5.377 9.132 -27.491 1.00 59.75 210 GLY A C 1
ATOM 1561 O O . GLY A 1 210 ? 6.372 9.048 -28.209 1.00 59.75 210 GLY A O 1
ATOM 1562 N N . MET A 1 211 ? 4.373 8.253 -27.572 1.00 50.59 211 MET A N 1
ATOM 1563 C CA . MET A 1 211 ? 4.355 7.121 -28.512 1.00 50.59 211 MET A CA 1
ATOM 1564 C C . MET A 1 211 ? 3.723 7.472 -29.867 1.00 50.59 211 MET A C 1
ATOM 1566 O O . MET A 1 211 ? 4.051 6.834 -30.865 1.00 50.59 211 MET A O 1
ATOM 1570 N N . GLU A 1 212 ? 2.886 8.510 -29.942 1.00 50.97 212 GLU A N 1
ATOM 1571 C CA . GLU A 1 212 ? 2.337 9.009 -31.215 1.00 50.97 212 GLU A CA 1
ATOM 1572 C C . GLU A 1 212 ? 3.327 9.897 -32.001 1.00 50.97 212 GLU A C 1
ATOM 1574 O O . GLU A 1 212 ? 3.136 10.148 -33.192 1.00 50.97 212 GLU A O 1
ATOM 1579 N N . GLY A 1 213 ? 4.413 10.351 -31.366 1.00 46.94 213 GLY A N 1
ATOM 1580 C CA . GLY A 1 213 ? 5.344 11.337 -31.926 1.00 46.94 213 GLY A CA 1
ATOM 1581 C C . GLY A 1 213 ? 6.447 10.824 -32.863 1.00 46.94 213 GLY A C 1
ATOM 1582 O O . GLY A 1 213 ? 7.134 11.650 -33.464 1.00 46.94 213 GLY A O 1
ATOM 1583 N N . GLU A 1 214 ? 6.653 9.514 -33.036 1.00 43.31 214 GLU A N 1
ATOM 1584 C CA . GLU A 1 214 ? 7.829 8.998 -33.764 1.00 43.31 214 GLU A CA 1
ATOM 1585 C C . GLU A 1 214 ? 7.473 8.119 -34.975 1.00 43.31 214 GLU A C 1
ATOM 1587 O O . GLU A 1 214 ? 7.759 6.928 -35.048 1.00 43.31 214 GLU A O 1
ATOM 1592 N N . ALA A 1 215 ? 6.876 8.751 -35.989 1.00 41.22 215 ALA A N 1
ATOM 1593 C CA . ALA A 1 215 ? 6.855 8.235 -37.359 1.00 41.22 215 ALA A CA 1
ATOM 1594 C C . ALA A 1 215 ? 7.072 9.350 -38.398 1.00 41.22 215 ALA A C 1
ATOM 1596 O O . ALA A 1 215 ? 6.432 9.381 -39.445 1.00 41.22 215 ALA A O 1
ATOM 1597 N N . THR A 1 216 ? 8.016 10.260 -38.151 1.00 36.69 216 THR A N 1
ATOM 1598 C CA . THR A 1 216 ? 8.616 11.065 -39.225 1.00 36.69 216 THR A CA 1
ATOM 1599 C C . THR A 1 216 ? 10.125 11.101 -39.062 1.00 36.69 216 THR A C 1
ATOM 1601 O O . THR A 1 216 ? 10.671 11.845 -38.254 1.00 36.69 216 THR A O 1
ATOM 1604 N N . ILE A 1 217 ? 10.796 10.279 -39.870 1.00 46.12 217 ILE A N 1
ATOM 1605 C CA . ILE A 1 217 ? 12.240 10.311 -40.096 1.00 46.12 217 ILE A CA 1
ATOM 1606 C C . ILE A 1 217 ? 12.582 11.682 -40.696 1.00 46.12 217 ILE A C 1
ATOM 1608 O O . ILE A 1 217 ? 12.367 11.929 -41.882 1.00 46.12 217 ILE A O 1
ATOM 1612 N N . GLY A 1 218 ? 13.098 12.579 -39.860 1.00 42.91 218 GLY A N 1
ATOM 1613 C CA . GLY A 1 218 ? 13.562 13.913 -40.226 1.00 42.91 218 GLY A CA 1
ATOM 1614 C C . GLY A 1 218 ? 14.804 14.251 -39.414 1.00 42.91 218 GLY A C 1
ATOM 1615 O O . GLY A 1 218 ? 14.724 14.743 -38.298 1.00 42.91 218 GLY A O 1
ATOM 1616 N N . ASN A 1 219 ? 15.952 13.902 -39.976 1.00 50.53 219 ASN A N 1
ATOM 1617 C CA . ASN A 1 219 ? 17.284 14.001 -39.400 1.00 50.53 219 ASN A CA 1
ATOM 1618 C C . ASN A 1 219 ? 17.680 15.460 -39.082 1.00 50.53 219 ASN A C 1
ATOM 1620 O O . ASN A 1 219 ? 18.066 16.177 -39.999 1.00 50.53 219 ASN A O 1
ATOM 1624 N N . GLU A 1 220 ? 17.651 15.886 -37.814 1.00 40.12 220 GLU A N 1
ATOM 1625 C CA . GLU A 1 220 ? 18.502 16.983 -37.318 1.00 40.12 220 GLU A CA 1
ATOM 1626 C C . GLU A 1 220 ? 18.656 16.920 -35.785 1.00 40.12 220 GLU A C 1
ATOM 1628 O O . GLU A 1 220 ? 17.797 17.340 -35.014 1.00 40.12 220 GLU A O 1
ATOM 1633 N N . VAL A 1 221 ? 19.771 16.339 -35.332 1.00 41.59 221 VAL A N 1
ATOM 1634 C CA . VAL A 1 221 ? 20.099 16.163 -33.911 1.00 41.59 221 VAL A CA 1
ATOM 1635 C C . VAL A 1 221 ? 20.520 17.504 -33.314 1.00 41.59 221 VAL A C 1
ATOM 1637 O O . VAL A 1 221 ? 21.655 17.951 -33.490 1.00 41.59 221 VAL A O 1
ATOM 1640 N N . ARG A 1 222 ? 19.622 18.133 -32.554 1.00 41.16 222 ARG A N 1
ATOM 1641 C CA . ARG A 1 222 ? 19.970 19.191 -31.601 1.00 41.16 222 ARG A CA 1
ATOM 1642 C C . ARG A 1 222 ? 19.858 18.606 -30.195 1.00 41.16 222 ARG A C 1
ATOM 1644 O O . ARG A 1 222 ? 18.774 18.241 -29.761 1.00 41.16 222 ARG A O 1
ATOM 1651 N N . ALA A 1 223 ? 20.999 18.461 -29.524 1.00 40.72 223 ALA A N 1
ATOM 1652 C CA . ALA A 1 223 ? 21.095 17.858 -28.199 1.00 40.72 223 ALA A CA 1
ATOM 1653 C C . ALA A 1 223 ? 20.378 18.724 -27.149 1.00 40.72 223 ALA A C 1
ATOM 1655 O O . ALA A 1 223 ? 20.918 19.734 -26.694 1.00 40.72 223 ALA A O 1
ATOM 1656 N N . GLU A 1 224 ? 19.162 18.329 -26.783 1.00 36.31 224 GLU A N 1
ATOM 1657 C CA . GLU A 1 224 ? 18.490 18.814 -25.581 1.00 36.31 224 GLU A CA 1
ATOM 1658 C C . GLU A 1 224 ? 18.960 18.029 -24.341 1.00 36.31 224 GLU A C 1
ATOM 1660 O O . GLU A 1 224 ? 19.330 16.854 -24.447 1.00 36.31 224 GLU A O 1
ATOM 1665 N N . PRO A 1 225 ? 18.991 18.663 -23.155 1.00 42.41 225 PRO A N 1
ATOM 1666 C CA . PRO A 1 225 ? 19.424 18.021 -21.921 1.00 42.41 225 PRO A CA 1
ATOM 1667 C C . PRO A 1 225 ? 18.454 16.904 -21.514 1.00 42.41 225 PRO A C 1
ATOM 1669 O O . PRO A 1 225 ? 17.284 17.141 -21.223 1.00 42.41 225 PRO A O 1
ATOM 1672 N N . VAL A 1 226 ? 18.972 15.677 -21.469 1.00 46.62 226 VAL A N 1
ATOM 1673 C CA . VAL A 1 226 ? 18.219 14.466 -21.125 1.00 46.62 226 VAL A CA 1
ATOM 1674 C C . VAL A 1 226 ? 17.645 14.588 -19.701 1.00 46.62 226 VAL A C 1
ATOM 1676 O O . VAL A 1 226 ? 18.404 14.865 -18.765 1.00 46.62 226 VAL A O 1
ATOM 1679 N N . PRO A 1 227 ? 16.332 14.377 -19.489 1.00 49.91 227 PRO A N 1
ATOM 1680 C CA . PRO A 1 227 ? 15.733 14.433 -18.161 1.00 49.91 227 PRO A CA 1
ATOM 1681 C C . PRO A 1 227 ? 16.348 13.391 -17.210 1.00 49.91 227 PRO A C 1
ATOM 1683 O O . PRO A 1 227 ? 16.629 12.249 -17.576 1.00 49.91 227 PRO A O 1
ATOM 1686 N N . LEU A 1 228 ? 16.529 13.802 -15.950 1.00 48.66 228 LEU A N 1
ATOM 1687 C CA . LEU A 1 228 ? 17.270 13.119 -14.872 1.00 48.66 228 LEU A CA 1
ATOM 1688 C C . LEU A 1 228 ? 16.813 11.680 -14.538 1.00 48.66 228 LEU A C 1
ATOM 1690 O O . LEU A 1 228 ? 17.503 10.990 -13.790 1.00 48.66 228 LEU A O 1
ATOM 1694 N N . LEU A 1 229 ? 15.680 11.220 -15.079 1.00 54.78 229 LEU A N 1
ATOM 1695 C CA . LEU A 1 229 ? 15.105 9.892 -14.837 1.00 54.78 229 LEU A CA 1
ATOM 1696 C C . LEU A 1 229 ? 15.735 8.755 -15.663 1.00 54.78 229 LEU A C 1
ATOM 1698 O O . LEU A 1 229 ? 15.466 7.592 -15.375 1.00 54.78 229 LEU A O 1
ATOM 1702 N N . ASN A 1 230 ? 16.615 9.052 -16.625 1.00 71.62 230 ASN A N 1
ATOM 1703 C CA . ASN A 1 230 ? 17.186 8.037 -17.525 1.00 71.62 230 ASN A CA 1
ATOM 1704 C C . ASN A 1 230 ? 18.651 7.657 -17.236 1.00 71.62 230 ASN A C 1
ATOM 1706 O O . ASN A 1 230 ? 19.258 6.919 -18.010 1.00 71.62 230 ASN A O 1
ATOM 1710 N N . MET A 1 231 ? 19.240 8.112 -16.125 1.00 84.50 231 MET A N 1
ATOM 1711 C CA . MET A 1 231 ? 20.674 7.908 -15.862 1.00 84.50 231 MET A CA 1
ATOM 1712 C C . MET A 1 231 ? 21.039 6.445 -15.590 1.00 84.50 231 MET A C 1
ATOM 1714 O O . MET A 1 231 ? 21.979 5.910 -16.179 1.00 84.50 231 MET A O 1
ATOM 1718 N N . SER A 1 232 ? 20.292 5.786 -14.699 1.00 88.06 232 SER A N 1
ATOM 1719 C CA . SER A 1 232 ? 20.483 4.361 -14.407 1.00 88.06 232 SER A CA 1
ATOM 1720 C C . SER A 1 232 ? 20.293 3.508 -15.658 1.00 88.06 232 SER A C 1
ATOM 1722 O O . SER A 1 232 ? 21.050 2.561 -15.854 1.00 88.06 232 SER A O 1
ATOM 1724 N N . ARG A 1 233 ? 19.344 3.886 -16.524 1.00 89.44 233 ARG A N 1
ATOM 1725 C CA . ARG A 1 233 ? 19.080 3.227 -17.805 1.00 89.44 233 ARG A CA 1
ATOM 1726 C C . ARG A 1 233 ? 20.241 3.389 -18.782 1.00 89.44 233 ARG A C 1
ATOM 1728 O O . ARG A 1 233 ? 20.736 2.385 -19.267 1.00 89.44 233 ARG A O 1
ATOM 1735 N N . TYR A 1 234 ? 20.758 4.601 -18.984 1.00 92.06 234 TYR A N 1
ATOM 1736 C CA . TYR A 1 234 ? 21.891 4.826 -19.892 1.00 92.06 234 TYR A CA 1
ATOM 1737 C C . TYR A 1 234 ? 23.154 4.061 -19.460 1.00 92.06 234 TYR A C 1
ATOM 1739 O O . TYR A 1 234 ? 23.828 3.425 -20.273 1.00 92.06 234 TYR A O 1
ATOM 1747 N N . VAL A 1 235 ? 23.454 4.063 -18.155 1.00 94.31 235 VAL A N 1
ATOM 1748 C CA . VAL A 1 235 ? 24.571 3.284 -17.596 1.00 94.31 235 VAL A CA 1
ATOM 1749 C C . VAL A 1 235 ? 24.328 1.778 -17.743 1.00 94.31 235 VAL A C 1
ATOM 1751 O O . VAL A 1 235 ? 25.262 1.036 -18.050 1.00 94.31 235 VAL A O 1
ATOM 1754 N N . TYR A 1 236 ? 23.093 1.320 -17.533 1.00 93.69 236 TYR A N 1
ATOM 1755 C CA . TYR A 1 236 ? 22.705 -0.077 -17.716 1.00 93.69 236 TYR A CA 1
ATOM 1756 C C . TYR A 1 236 ? 22.862 -0.532 -19.170 1.00 93.69 236 TYR A C 1
ATOM 1758 O O . TYR A 1 236 ? 23.505 -1.553 -19.415 1.00 93.69 236 TYR A O 1
ATOM 1766 N N . ASP A 1 237 ? 22.356 0.252 -20.121 1.00 94.38 237 ASP A N 1
ATOM 1767 C CA . ASP A 1 237 ? 22.435 -0.026 -21.555 1.00 94.38 237 ASP A CA 1
ATOM 1768 C C . ASP A 1 237 ? 23.901 -0.085 -22.002 1.00 94.38 237 ASP A C 1
ATOM 1770 O O . ASP A 1 237 ? 24.327 -1.086 -22.579 1.00 94.38 237 ASP A O 1
ATOM 1774 N N . SER A 1 238 ? 24.715 0.892 -21.581 1.00 95.75 238 SER A N 1
ATOM 1775 C CA . SER A 1 238 ? 26.162 0.907 -21.837 1.00 95.75 238 SER A CA 1
ATOM 1776 C C . SER A 1 238 ? 26.858 -0.357 -21.314 1.00 95.75 238 SER A C 1
ATOM 1778 O O . SER A 1 238 ? 27.686 -0.941 -22.004 1.00 95.75 238 SER A O 1
ATOM 1780 N N . ILE A 1 239 ? 26.544 -0.816 -20.096 1.00 95.69 239 ILE A N 1
ATOM 1781 C CA . ILE A 1 239 ? 27.131 -2.047 -19.530 1.00 95.69 239 ILE A CA 1
ATOM 1782 C C . ILE A 1 239 ? 26.674 -3.294 -20.302 1.00 95.69 239 ILE A C 1
ATOM 1784 O O . ILE A 1 239 ? 27.455 -4.237 -20.456 1.00 95.69 239 ILE A O 1
ATOM 1788 N N . ASN A 1 240 ? 25.434 -3.307 -20.788 1.00 91.94 240 ASN A N 1
ATOM 1789 C CA . ASN A 1 240 ? 24.845 -4.443 -21.494 1.00 91.94 240 ASN A CA 1
ATOM 1790 C C . ASN A 1 240 ? 25.310 -4.608 -22.942 1.00 91.94 240 ASN A C 1
ATOM 1792 O O . ASN A 1 240 ? 25.218 -5.723 -23.470 1.00 91.94 240 ASN A O 1
ATOM 1796 N N . GLU A 1 241 ? 25.854 -3.562 -23.562 1.00 95.31 241 GLU A N 1
ATOM 1797 C CA . GLU A 1 241 ? 26.580 -3.679 -24.833 1.00 95.31 241 GLU A CA 1
ATOM 1798 C C . GLU A 1 241 ? 27.770 -4.648 -24.715 1.00 95.31 241 GLU A C 1
ATOM 1800 O O . GLU A 1 241 ? 28.132 -5.335 -25.675 1.00 95.31 241 GLU A O 1
ATOM 1805 N N . ASP A 1 242 ? 28.352 -4.781 -23.516 1.00 97.25 242 ASP A N 1
ATOM 1806 C CA . ASP A 1 242 ? 29.427 -5.731 -23.269 1.00 97.25 242 ASP A CA 1
ATOM 1807 C C . ASP A 1 242 ? 28.900 -7.148 -23.004 1.00 97.25 242 ASP A C 1
ATOM 1809 O O . ASP A 1 242 ? 28.342 -7.470 -21.950 1.00 97.25 242 ASP A O 1
ATOM 1813 N N . ALA A 1 243 ? 29.151 -8.051 -23.953 1.00 95.62 243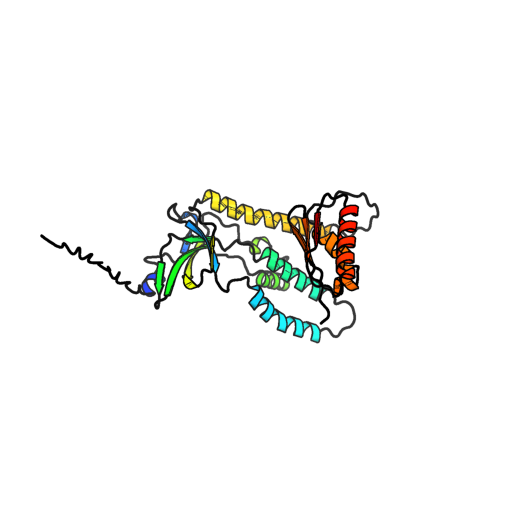 ALA A N 1
ATOM 1814 C CA . ALA A 1 243 ? 28.677 -9.430 -23.881 1.00 95.62 243 ALA A CA 1
ATOM 1815 C C . ALA A 1 243 ? 29.166 -10.203 -22.637 1.00 95.62 243 ALA A C 1
ATOM 1817 O O . ALA A 1 243 ? 28.473 -11.122 -22.188 1.00 95.62 243 ALA A O 1
ATOM 1818 N N . GLU A 1 244 ? 30.334 -9.871 -22.072 1.00 95.06 244 GLU A N 1
ATOM 1819 C CA . GLU A 1 244 ? 30.847 -10.542 -20.872 1.00 95.06 244 GLU A CA 1
ATOM 1820 C C . GLU A 1 244 ? 30.128 -10.069 -19.606 1.00 95.06 244 GLU A C 1
ATOM 1822 O O . GLU A 1 244 ? 29.818 -10.892 -18.741 1.00 95.06 244 GLU A O 1
ATOM 1827 N N . LEU A 1 245 ? 29.851 -8.766 -19.497 1.00 95.75 245 LEU A N 1
ATOM 1828 C CA . LEU A 1 245 ? 29.150 -8.178 -18.351 1.00 95.75 245 LEU A CA 1
ATOM 1829 C C . LEU A 1 245 ? 27.659 -8.507 -18.362 1.00 95.75 245 LEU A C 1
ATOM 1831 O O . LEU A 1 245 ? 27.118 -8.872 -17.316 1.00 95.75 245 LEU A O 1
ATOM 1835 N N . ARG A 1 246 ? 27.028 -8.504 -19.544 1.00 94.25 246 ARG A N 1
ATOM 1836 C CA . ARG A 1 246 ? 25.632 -8.931 -19.720 1.00 94.25 246 ARG A CA 1
ATOM 1837 C C . ARG A 1 246 ? 25.409 -10.356 -19.210 1.00 94.25 246 ARG A C 1
ATOM 1839 O O . ARG A 1 246 ? 24.466 -10.621 -18.473 1.00 94.25 246 ARG A O 1
ATOM 1846 N N . ARG A 1 247 ? 26.326 -11.280 -19.525 1.00 91.94 247 ARG A N 1
ATOM 1847 C CA . ARG A 1 247 ? 26.279 -12.668 -19.019 1.00 91.94 247 ARG A CA 1
ATOM 1848 C C . ARG A 1 247 ? 26.576 -12.782 -17.523 1.00 91.94 247 ARG A C 1
ATOM 1850 O O . ARG A 1 247 ? 26.178 -13.765 -16.905 1.00 91.94 247 ARG A O 1
ATOM 1857 N N . ALA A 1 248 ? 27.298 -11.822 -16.947 1.00 92.25 248 ALA A N 1
ATOM 1858 C CA . ALA A 1 248 ? 27.637 -11.820 -15.528 1.00 92.25 248 ALA A CA 1
ATOM 1859 C C . ALA A 1 248 ? 26.493 -11.309 -14.628 1.00 92.25 248 ALA A C 1
ATOM 1861 O O . ALA A 1 248 ? 26.560 -11.500 -13.416 1.00 92.25 248 ALA A O 1
ATOM 1862 N N . GLY A 1 249 ? 25.442 -10.701 -15.194 1.00 89.38 249 GLY A N 1
ATOM 1863 C CA . GLY A 1 249 ? 24.293 -10.208 -14.429 1.00 89.38 249 GLY A CA 1
ATOM 1864 C C . GLY A 1 249 ? 24.662 -9.035 -13.520 1.00 89.38 249 GLY A C 1
ATOM 1865 O O . GLY A 1 249 ? 24.453 -9.093 -12.307 1.00 89.38 249 GLY A O 1
ATOM 1866 N N . VAL A 1 250 ? 25.281 -8.003 -14.098 1.00 96.00 250 VAL A N 1
ATOM 1867 C CA . VAL A 1 250 ? 25.532 -6.729 -13.410 1.00 96.00 250 VAL A CA 1
ATOM 1868 C C . VAL A 1 250 ? 24.249 -5.898 -13.432 1.00 96.00 250 VAL A C 1
ATOM 1870 O O . VAL A 1 250 ? 23.659 -5.695 -14.488 1.00 96.00 250 VAL A O 1
ATOM 1873 N N . TYR A 1 251 ? 23.830 -5.411 -12.268 1.00 93.12 251 TYR A N 1
ATOM 1874 C CA . TYR A 1 251 ? 22.655 -4.563 -12.093 1.00 93.12 251 TYR A CA 1
ATOM 1875 C C . TYR A 1 251 ? 23.076 -3.142 -11.734 1.00 93.12 251 TYR A C 1
ATOM 1877 O O . TYR A 1 251 ? 24.048 -2.929 -11.002 1.00 93.12 251 TYR A O 1
ATOM 1885 N N . VAL A 1 252 ? 22.306 -2.173 -12.222 1.00 95.75 252 VAL A N 1
ATOM 1886 C CA . VAL A 1 252 ? 22.535 -0.745 -12.004 1.00 95.75 252 VAL A CA 1
ATOM 1887 C C . VAL A 1 252 ? 21.327 -0.165 -11.284 1.00 95.75 252 VAL A C 1
ATOM 1889 O O . VAL A 1 252 ? 20.197 -0.327 -11.732 1.00 95.75 252 VAL A O 1
ATOM 1892 N N . ALA A 1 253 ? 21.569 0.520 -10.172 1.00 90.94 253 ALA A N 1
ATOM 1893 C CA . ALA A 1 253 ? 20.559 1.279 -9.444 1.00 90.94 253 ALA A CA 1
ATOM 1894 C C . ALA A 1 253 ? 21.029 2.724 -9.249 1.00 90.94 253 ALA A C 1
ATOM 1896 O O . ALA A 1 253 ? 22.225 3.015 -9.296 1.00 90.94 253 ALA A O 1
ATOM 1897 N N . GLN A 1 254 ? 20.092 3.633 -8.998 1.00 90.56 254 GLN A N 1
ATOM 1898 C CA . GLN A 1 254 ? 20.384 5.030 -8.688 1.00 90.56 254 GLN A CA 1
ATOM 1899 C C . GLN A 1 254 ? 19.772 5.398 -7.339 1.00 90.56 254 GLN A C 1
ATOM 1901 O O . GLN A 1 254 ? 18.631 5.052 -7.047 1.00 90.56 254 GLN A O 1
ATOM 1906 N N . SER A 1 255 ? 20.534 6.126 -6.526 1.00 88.56 255 SER A N 1
ATOM 1907 C CA . SER A 1 255 ? 20.078 6.698 -5.261 1.00 88.56 255 SER A CA 1
ATOM 1908 C C . SER A 1 255 ? 20.610 8.124 -5.142 1.00 88.56 255 SER A C 1
ATOM 1910 O O . SER A 1 255 ? 21.771 8.339 -4.789 1.00 88.56 255 SER A O 1
ATOM 1912 N N . GLY A 1 256 ? 19.773 9.113 -5.459 1.00 89.00 256 GLY A N 1
ATOM 1913 C CA . GLY A 1 256 ? 20.193 10.515 -5.535 1.00 89.00 256 GLY A CA 1
ATOM 1914 C C . GLY A 1 256 ? 21.252 10.725 -6.623 1.00 89.00 256 GLY A C 1
ATOM 1915 O O . GLY A 1 256 ? 21.038 10.353 -7.775 1.00 89.00 256 GLY A O 1
ATOM 1916 N N . THR A 1 257 ? 22.407 11.281 -6.249 1.00 92.12 257 THR A N 1
ATOM 1917 C CA . THR A 1 257 ? 23.565 11.530 -7.134 1.00 92.12 257 THR A CA 1
ATOM 1918 C C . THR A 1 257 ? 24.557 10.364 -7.187 1.00 92.12 257 THR A C 1
ATOM 1920 O O . THR A 1 257 ? 25.709 10.517 -7.604 1.00 92.12 257 THR A O 1
ATOM 1923 N N . LYS A 1 258 ? 24.138 9.184 -6.727 1.00 94.81 258 LYS A N 1
ATOM 1924 C CA . LYS A 1 258 ? 24.975 7.991 -6.674 1.00 94.81 258 LYS A CA 1
ATOM 1925 C C . LYS A 1 258 ? 24.415 6.894 -7.573 1.00 94.81 258 LYS A C 1
ATOM 1927 O O . LYS A 1 258 ? 23.245 6.530 -7.454 1.00 94.81 258 LYS A O 1
ATOM 1932 N N . VAL A 1 259 ? 25.273 6.341 -8.423 1.00 95.88 259 VAL A N 1
ATOM 1933 C CA . VAL A 1 259 ? 25.010 5.145 -9.227 1.00 95.88 259 VAL A CA 1
ATOM 1934 C C . VAL A 1 259 ? 25.633 3.943 -8.531 1.00 95.88 259 VAL A C 1
ATOM 1936 O O . VAL A 1 259 ? 26.832 3.927 -8.257 1.00 95.88 259 VAL A O 1
ATOM 1939 N N . ILE A 1 260 ? 24.816 2.941 -8.228 1.00 97.19 260 ILE A N 1
ATOM 1940 C CA . ILE A 1 260 ? 25.211 1.745 -7.488 1.00 97.19 260 ILE A CA 1
ATOM 1941 C C . ILE A 1 260 ? 25.268 0.570 -8.464 1.00 97.19 260 ILE A C 1
ATOM 1943 O O . ILE A 1 260 ? 24.259 0.208 -9.069 1.00 97.19 260 ILE A O 1
ATOM 1947 N N . LEU A 1 261 ? 26.448 -0.035 -8.601 1.00 97.75 261 LEU A N 1
ATOM 1948 C CA . LEU A 1 261 ? 26.668 -1.235 -9.407 1.00 97.75 261 LEU A CA 1
ATOM 1949 C C . LEU A 1 261 ? 26.689 -2.458 -8.492 1.00 97.75 261 LEU A C 1
ATOM 1951 O O . LEU A 1 261 ? 27.567 -2.569 -7.636 1.00 97.75 261 LEU A O 1
ATOM 1955 N N . THR A 1 262 ? 25.760 -3.389 -8.694 1.00 97.06 262 THR A N 1
ATOM 1956 C CA . THR A 1 262 ? 25.644 -4.641 -7.925 1.00 97.06 262 THR A CA 1
ATOM 1957 C C . THR A 1 262 ? 25.721 -5.849 -8.860 1.00 97.06 262 THR A C 1
ATOM 1959 O O . THR A 1 262 ? 25.546 -5.725 -10.069 1.00 97.06 262 THR A O 1
ATOM 1962 N N . GLY A 1 263 ? 26.018 -7.038 -8.333 1.00 96.12 263 GLY A N 1
ATOM 1963 C CA . GLY A 1 263 ? 26.044 -8.276 -9.122 1.00 96.12 263 GLY A CA 1
ATOM 1964 C C . GLY A 1 263 ? 27.215 -9.187 -8.773 1.00 96.12 263 GLY A C 1
ATOM 1965 O O . GLY A 1 263 ? 27.971 -8.924 -7.836 1.00 96.12 263 GLY A O 1
ATOM 1966 N N . ARG A 1 264 ? 27.368 -10.280 -9.529 1.00 96.69 264 ARG A N 1
ATOM 1967 C CA . ARG A 1 264 ? 28.417 -11.291 -9.314 1.00 96.69 264 ARG A CA 1
ATOM 1968 C C . ARG A 1 264 ? 29.195 -11.565 -10.591 1.00 96.69 264 ARG A C 1
ATOM 1970 O O . ARG A 1 264 ? 28.693 -12.217 -11.496 1.00 96.69 264 ARG A O 1
ATOM 1977 N N . VAL A 1 265 ? 30.467 -11.186 -10.615 1.00 97.56 265 VAL A N 1
ATOM 1978 C CA . VAL A 1 265 ? 31.352 -11.404 -11.769 1.00 97.56 265 VAL A CA 1
ATOM 1979 C C . VAL A 1 265 ? 32.352 -12.534 -11.522 1.00 97.56 265 VAL A C 1
ATOM 1981 O O . VAL A 1 265 ? 32.625 -12.928 -10.384 1.00 97.56 265 VAL A O 1
ATOM 1984 N N . ALA A 1 266 ? 32.916 -13.081 -12.598 1.00 96.31 266 ALA A N 1
ATOM 1985 C CA . ALA A 1 266 ? 33.843 -14.208 -12.535 1.00 96.31 266 ALA A CA 1
ATOM 1986 C C . ALA A 1 266 ? 35.248 -13.809 -12.059 1.00 96.31 266 ALA A C 1
ATOM 1988 O O . ALA A 1 266 ? 35.963 -14.637 -11.499 1.00 96.31 266 ALA A O 1
ATOM 1989 N N . ASN A 1 267 ? 35.670 -12.567 -12.306 1.00 96.94 267 ASN A N 1
ATOM 1990 C CA . ASN A 1 267 ? 37.010 -12.094 -11.971 1.00 96.94 267 ASN A CA 1
ATOM 1991 C C . ASN A 1 267 ? 37.042 -10.575 -11.726 1.00 96.94 267 ASN A C 1
ATOM 1993 O O . ASN A 1 267 ? 36.113 -9.843 -12.067 1.00 96.94 267 ASN A O 1
ATOM 1997 N N . ALA A 1 268 ? 38.138 -10.096 -11.134 1.00 96.62 268 ALA A N 1
ATOM 1998 C CA . ALA A 1 268 ? 38.329 -8.674 -10.848 1.00 96.62 268 ALA A CA 1
ATOM 1999 C C . ALA A 1 268 ? 38.380 -7.803 -12.119 1.00 96.62 268 ALA A C 1
ATOM 2001 O O . ALA A 1 268 ? 37.999 -6.636 -12.066 1.00 96.62 268 ALA A O 1
ATOM 2002 N N . SER A 1 269 ? 38.790 -8.372 -13.261 1.00 96.75 269 SER A N 1
ATOM 2003 C CA . SER A 1 269 ? 38.826 -7.658 -14.544 1.00 96.75 269 SER A CA 1
ATOM 2004 C C . SER A 1 269 ? 37.423 -7.230 -14.983 1.00 96.75 269 SER A C 1
ATOM 2006 O O . SER A 1 269 ? 37.212 -6.068 -15.315 1.00 96.75 269 SER A O 1
ATOM 2008 N N . GLN A 1 270 ? 36.432 -8.122 -14.881 1.00 96.94 270 GLN A N 1
ATOM 2009 C CA . GLN A 1 270 ? 35.029 -7.805 -15.168 1.00 96.94 270 GLN A CA 1
ATOM 2010 C C . GLN A 1 270 ? 34.471 -6.729 -14.225 1.00 96.94 270 GLN A C 1
ATOM 2012 O O . GLN A 1 270 ? 33.808 -5.803 -14.683 1.00 96.94 270 GLN A O 1
ATOM 2017 N N . LYS A 1 271 ? 34.798 -6.787 -12.925 1.00 97.94 271 LYS A N 1
ATOM 2018 C CA . LYS A 1 271 ? 34.399 -5.744 -11.961 1.00 97.94 271 LYS A CA 1
ATOM 2019 C C . LYS A 1 271 ? 34.949 -4.367 -12.355 1.00 97.94 271 LYS A C 1
ATOM 2021 O O . LYS A 1 271 ? 34.205 -3.390 -12.358 1.00 97.94 271 LYS A O 1
ATOM 2026 N N . ALA A 1 272 ? 36.234 -4.298 -12.705 1.00 97.81 272 ALA A N 1
ATOM 2027 C CA . ALA A 1 272 ? 36.881 -3.058 -13.134 1.00 97.81 272 ALA A CA 1
ATOM 2028 C C . ALA A 1 272 ? 36.352 -2.561 -14.493 1.00 97.81 272 ALA A C 1
ATOM 2030 O O . ALA A 1 272 ? 36.241 -1.357 -14.718 1.00 97.81 272 ALA A O 1
ATOM 2031 N N . LYS A 1 273 ? 36.006 -3.483 -15.400 1.00 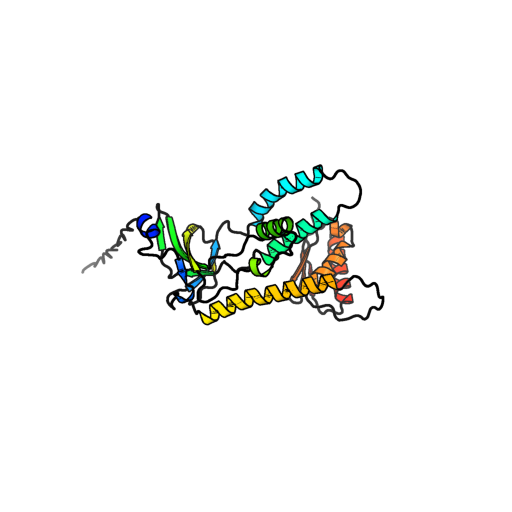98.00 273 LYS A N 1
ATOM 2032 C CA . LYS A 1 273 ? 35.401 -3.178 -16.703 1.00 98.00 273 LYS A CA 1
ATOM 2033 C C . LYS A 1 273 ? 34.032 -2.515 -16.535 1.00 98.00 273 LYS A C 1
ATOM 2035 O O . LYS A 1 273 ? 33.829 -1.455 -17.116 1.00 98.00 273 LYS A O 1
ATOM 2040 N N . ALA A 1 274 ? 33.161 -3.077 -15.693 1.00 97.75 274 ALA A N 1
ATOM 2041 C CA . ALA A 1 274 ? 31.843 -2.511 -15.400 1.00 97.75 274 ALA A CA 1
ATOM 2042 C C . ALA A 1 274 ? 31.940 -1.086 -14.835 1.00 97.75 274 ALA A C 1
ATOM 2044 O O . ALA A 1 274 ? 31.247 -0.185 -15.298 1.00 97.75 274 ALA A O 1
ATOM 2045 N N . GLU A 1 275 ? 32.858 -0.854 -13.893 1.00 98.00 275 GLU A N 1
ATOM 2046 C CA . GLU A 1 275 ? 33.072 0.477 -13.317 1.00 98.00 275 GLU A CA 1
ATOM 2047 C C . GLU A 1 275 ? 33.564 1.498 -14.345 1.00 98.00 275 GLU A C 1
ATOM 2049 O O . GLU A 1 275 ? 33.084 2.629 -14.377 1.00 98.00 275 GLU A O 1
ATOM 2054 N N . ARG A 1 276 ? 34.505 1.103 -15.212 1.00 98.06 276 ARG A N 1
ATOM 2055 C CA . ARG A 1 276 ? 35.024 1.979 -16.267 1.00 98.06 276 ARG A CA 1
ATOM 2056 C C . ARG A 1 276 ? 33.940 2.351 -17.277 1.00 98.06 276 ARG A C 1
ATOM 2058 O O . ARG A 1 276 ? 33.904 3.499 -17.706 1.00 98.06 276 ARG A O 1
ATOM 2065 N N . MET A 1 277 ? 33.078 1.405 -17.650 1.00 97.62 277 MET A N 1
ATOM 2066 C CA . MET A 1 277 ? 31.965 1.664 -18.569 1.00 97.62 277 MET A CA 1
ATOM 2067 C C . MET A 1 277 ? 30.930 2.593 -17.941 1.00 97.62 277 MET A C 1
ATOM 2069 O O . MET A 1 277 ? 30.559 3.580 -18.566 1.00 97.62 277 MET A O 1
ATOM 2073 N N . ALA A 1 278 ? 30.556 2.351 -16.681 1.00 96.94 278 ALA A N 1
ATOM 2074 C CA . ALA A 1 278 ? 29.672 3.252 -15.949 1.00 96.94 278 ALA A CA 1
ATOM 2075 C C . ALA A 1 278 ? 30.251 4.669 -15.850 1.00 96.94 278 ALA A C 1
ATOM 2077 O O . ALA A 1 278 ? 29.538 5.640 -16.071 1.00 96.94 278 ALA A O 1
ATOM 2078 N N . ARG A 1 279 ? 31.555 4.798 -15.576 1.00 97.12 279 ARG A N 1
ATOM 2079 C CA . ARG A 1 279 ? 32.230 6.101 -15.513 1.00 97.12 279 ARG A CA 1
ATOM 2080 C C . ARG A 1 279 ? 32.236 6.812 -16.860 1.00 97.12 279 ARG A C 1
ATOM 2082 O O . ARG A 1 279 ? 31.842 7.966 -16.913 1.00 97.12 279 ARG A O 1
ATOM 2089 N N . LYS A 1 280 ? 32.590 6.107 -17.939 1.00 96.75 280 LYS A N 1
ATOM 2090 C CA . LYS A 1 280 ? 32.550 6.657 -19.301 1.00 96.75 280 LYS A CA 1
ATOM 2091 C C . LYS A 1 280 ? 31.151 7.171 -19.654 1.00 96.75 280 LYS A C 1
ATOM 2093 O O . LYS A 1 280 ? 31.032 8.284 -20.146 1.00 96.75 280 LYS A O 1
ATOM 2098 N N . ALA A 1 281 ? 30.114 6.392 -19.345 1.00 95.12 281 ALA A N 1
ATOM 2099 C CA . ALA A 1 281 ? 28.729 6.778 -19.588 1.00 95.12 281 ALA A CA 1
ATOM 2100 C C . ALA A 1 281 ? 28.323 8.037 -18.792 1.00 95.12 281 ALA A C 1
ATOM 2102 O O . ALA A 1 281 ? 27.669 8.926 -19.328 1.00 95.12 281 ALA A O 1
ATOM 2103 N N . LEU A 1 282 ? 28.744 8.152 -17.527 1.00 93.75 282 LEU A N 1
ATOM 2104 C CA . LEU A 1 282 ? 28.479 9.340 -16.704 1.00 93.75 282 LEU A CA 1
ATOM 2105 C C . LEU A 1 282 ? 29.240 10.589 -17.173 1.00 93.75 282 LEU A C 1
ATOM 2107 O O . LEU A 1 282 ? 28.682 11.690 -17.102 1.00 93.75 282 LEU A O 1
ATOM 2111 N N . ASP A 1 283 ? 30.477 10.413 -17.649 1.00 94.00 283 ASP A N 1
ATOM 2112 C CA . ASP A 1 283 ? 31.324 11.487 -18.181 1.00 94.00 283 ASP A CA 1
ATOM 2113 C C . ASP A 1 283 ? 30.744 12.050 -19.493 1.00 94.00 283 ASP A C 1
ATOM 2115 O O . ASP A 1 283 ? 30.695 13.266 -19.672 1.00 94.00 283 ASP A O 1
ATOM 2119 N N . GLU A 1 284 ? 30.237 11.185 -20.382 1.00 93.00 284 GLU A N 1
ATOM 2120 C CA . GLU A 1 284 ? 29.567 11.573 -21.639 1.00 93.00 284 GLU A CA 1
ATOM 2121 C C . GLU A 1 284 ? 28.318 12.432 -21.398 1.00 93.00 284 GLU A C 1
ATOM 2123 O O . GLU A 1 284 ? 28.022 13.333 -22.180 1.00 93.00 284 GLU A O 1
ATOM 2128 N N . MET A 1 285 ? 27.622 12.206 -20.282 1.00 86.88 285 MET A N 1
ATOM 2129 C CA . MET A 1 285 ? 26.449 12.989 -19.886 1.00 86.88 285 MET A CA 1
ATOM 2130 C C . MET A 1 285 ? 26.798 14.294 -19.149 1.00 86.88 285 MET A C 1
ATOM 2132 O O . MET A 1 285 ? 25.893 15.034 -18.766 1.00 86.88 285 MET A O 1
ATOM 2136 N N . GLY A 1 286 ? 28.084 14.588 -18.907 1.00 87.38 286 GLY A N 1
ATOM 2137 C CA . GLY A 1 286 ? 28.517 15.799 -18.197 1.00 87.38 286 GLY A CA 1
ATOM 2138 C C . GLY A 1 286 ? 28.009 15.875 -16.752 1.00 87.38 286 GLY A C 1
ATOM 2139 O O . GLY A 1 286 ? 27.709 16.956 -16.244 1.00 87.38 286 GLY A O 1
ATOM 2140 N N . SER A 1 287 ? 27.851 14.721 -16.102 1.00 81.44 287 SER A N 1
ATOM 2141 C CA . SER A 1 287 ? 27.102 14.592 -14.853 1.00 81.44 287 SER A CA 1
ATOM 2142 C C . SER A 1 287 ? 28.024 14.448 -13.626 1.00 81.44 287 SER A C 1
ATOM 2144 O O . SER A 1 287 ? 29.022 13.737 -13.659 1.00 81.44 287 SER A O 1
ATOM 2146 N N . ASN A 1 288 ? 27.689 15.094 -12.500 1.00 89.38 288 ASN A N 1
ATOM 2147 C CA . ASN A 1 288 ? 28.489 15.055 -11.256 1.00 89.38 288 ASN A CA 1
ATOM 2148 C C . ASN A 1 288 ? 28.180 13.830 -10.366 1.00 89.38 288 ASN A C 1
ATOM 2150 O O . ASN A 1 288 ? 28.128 13.935 -9.137 1.00 89.38 288 ASN A O 1
ATOM 2154 N N . TYR A 1 289 ? 27.914 12.672 -10.969 1.00 92.19 289 TYR A N 1
ATOM 2155 C CA . TYR A 1 289 ? 27.501 11.481 -10.228 1.00 92.19 289 TYR A CA 1
ATOM 2156 C C . TYR A 1 289 ? 28.694 10.721 -9.651 1.00 92.19 289 TYR A C 1
ATOM 2158 O O . TYR A 1 289 ? 29.784 10.665 -10.219 1.00 92.19 289 TYR A O 1
ATOM 2166 N N . THR A 1 290 ? 28.464 10.088 -8.504 1.00 95.81 290 THR A N 1
ATOM 2167 C CA . THR A 1 290 ? 29.436 9.187 -7.876 1.00 95.81 290 THR A CA 1
ATOM 2168 C C . THR A 1 290 ? 29.067 7.736 -8.152 1.00 95.81 290 THR A C 1
ATOM 2170 O O . THR A 1 290 ? 27.889 7.386 -8.174 1.00 95.81 290 THR A O 1
ATOM 2173 N N . ILE A 1 291 ? 30.068 6.880 -8.357 1.00 97.25 291 ILE A N 1
ATOM 2174 C CA . ILE A 1 291 ? 29.860 5.442 -8.562 1.00 97.25 291 ILE A CA 1
ATOM 2175 C C . ILE A 1 291 ? 30.185 4.705 -7.267 1.00 97.25 291 ILE A C 1
ATOM 2177 O O . ILE A 1 291 ? 31.274 4.863 -6.716 1.00 97.25 291 ILE A O 1
ATOM 2181 N N . GLU A 1 292 ? 29.265 3.859 -6.814 1.00 97.75 292 GLU A N 1
ATOM 2182 C CA . GLU A 1 292 ? 29.498 2.879 -5.759 1.00 97.75 292 GLU A CA 1
ATOM 2183 C C . GLU A 1 292 ? 29.479 1.467 -6.354 1.00 97.75 292 GLU A C 1
ATOM 2185 O O . GLU A 1 292 ? 28.448 0.978 -6.812 1.00 97.75 292 GLU A O 1
ATOM 2190 N N . ASN A 1 293 ? 30.636 0.803 -6.364 1.00 97.69 293 ASN A N 1
ATOM 2191 C CA . ASN A 1 293 ? 30.805 -0.508 -6.988 1.00 97.69 293 ASN A CA 1
ATOM 2192 C C . ASN A 1 293 ? 30.818 -1.645 -5.949 1.00 97.69 293 ASN A C 1
ATOM 2194 O O . ASN A 1 293 ? 31.872 -2.037 -5.428 1.00 97.69 293 ASN A O 1
ATOM 2198 N N . THR A 1 294 ? 29.645 -2.220 -5.689 1.00 97.50 294 THR A N 1
ATOM 2199 C CA . THR A 1 294 ? 29.432 -3.324 -4.737 1.00 97.50 294 THR A CA 1
ATOM 2200 C C . THR A 1 294 ? 29.437 -4.707 -5.398 1.00 97.50 294 THR A C 1
ATOM 2202 O O . THR A 1 294 ? 29.124 -5.701 -4.747 1.00 97.50 294 THR A O 1
ATOM 2205 N N . ILE A 1 295 ? 29.857 -4.814 -6.666 1.00 97.62 295 ILE A N 1
ATOM 2206 C CA . ILE A 1 295 ? 29.964 -6.091 -7.386 1.00 97.62 295 ILE A CA 1
ATOM 2207 C C . ILE A 1 295 ? 30.876 -7.077 -6.628 1.00 97.62 295 ILE A C 1
ATOM 2209 O O . ILE A 1 295 ? 32.020 -6.755 -6.274 1.00 97.62 295 ILE A O 1
ATOM 2213 N N . GLU A 1 296 ? 30.392 -8.304 -6.439 1.00 96.88 296 GLU A N 1
ATOM 2214 C CA . GLU A 1 296 ? 31.119 -9.423 -5.838 1.00 96.88 296 GLU A CA 1
ATOM 2215 C C . GLU A 1 296 ? 31.925 -10.195 -6.895 1.00 96.88 296 GLU A C 1
ATOM 2217 O O . GLU A 1 296 ? 31.424 -10.524 -7.972 1.00 96.88 296 GLU A O 1
ATOM 2222 N N . VAL A 1 297 ? 33.173 -10.553 -6.578 1.00 97.56 297 VAL A N 1
ATOM 2223 C CA . VAL A 1 297 ? 34.004 -11.412 -7.438 1.00 97.56 297 VAL A CA 1
ATOM 2224 C C . VAL A 1 297 ? 33.948 -12.846 -6.917 1.00 97.56 297 VAL A C 1
ATOM 2226 O O . VAL A 1 297 ? 34.343 -13.108 -5.777 1.00 97.56 297 VAL A O 1
ATOM 2229 N N . LYS A 1 298 ? 33.500 -13.795 -7.750 1.00 94.62 298 LYS A N 1
ATOM 2230 C CA . LYS A 1 298 ? 33.517 -15.224 -7.403 1.00 94.62 298 LYS A CA 1
ATOM 2231 C C . LYS A 1 298 ? 34.957 -15.670 -7.136 1.00 94.62 298 LYS A C 1
ATOM 2233 O O . LYS A 1 298 ? 35.791 -15.689 -8.037 1.00 94.62 298 LYS A O 1
ATOM 2238 N N . ARG A 1 299 ? 35.254 -16.071 -5.897 1.00 87.56 299 ARG A N 1
ATOM 2239 C CA . ARG A 1 299 ? 36.522 -16.739 -5.575 1.00 87.56 299 ARG A CA 1
ATOM 2240 C C . ARG A 1 299 ? 36.492 -18.130 -6.206 1.00 87.56 299 ARG A C 1
ATOM 2242 O O . ARG A 1 299 ? 35.625 -18.928 -5.853 1.00 87.56 299 ARG A O 1
ATOM 2249 N N . ARG A 1 300 ? 37.403 -18.409 -7.147 1.00 83.31 300 ARG A N 1
ATOM 2250 C CA . ARG A 1 300 ? 37.639 -19.783 -7.616 1.00 83.31 300 ARG A CA 1
ATOM 2251 C C . ARG A 1 300 ? 38.025 -20.618 -6.393 1.00 83.31 300 ARG A C 1
ATOM 2253 O O . ARG A 1 300 ? 38.984 -20.269 -5.708 1.00 83.31 300 ARG A O 1
ATOM 2260 N N . ARG A 1 301 ? 37.209 -21.626 -6.087 1.00 72.38 301 ARG A N 1
ATOM 2261 C CA . ARG A 1 301 ? 37.590 -22.712 -5.185 1.00 72.38 301 ARG A CA 1
ATOM 2262 C C . ARG A 1 301 ? 38.438 -23.708 -5.953 1.00 72.38 301 ARG A C 1
ATOM 2264 O O . ARG A 1 301 ? 38.173 -23.850 -7.169 1.00 72.38 301 ARG A O 1
#

Sequence (301 aa):
MLRAFFAISLCFSLLAVQAQDLSGLLSGDRYPVSMKLKDLTSEWKRVKLTLVGSGDGQGDLMKQLMPMMMLGSTMSSEPGGGESGAEAMMGMAFLNQMFGGGDKGDAAYTKGETLQIAGQTFLVTYRIKSESKDFMTLMMESMASGDEPDPSTLFGGGANADSELDLSLVNIASIARLEGIAKFDLEKELESLNKSGSSMFDMFKDMAEGMEGEATIGNEVRAEPVPLLNMSRYVYDSINEDAELRRAGVYVAQSGTKVILTGRVANASQKAKAERMARKALDEMGSNYTIENTIEVKRRR

Foldseek 3Di:
DDDDDDPPPPPPPPPPQPQPDVVVVVVCPVPNQKDFQLVDDLLKKWKFFDFAVVPDCVVVVVVVVVVVVVVVVVPPPDPDDPPPPVVVVVVVVVVCVVPVVPDLWRTWIASQDWHDHPNFIWGKTWTFDLQADDPVVQVVVCVVVVHDRDCCSNLPVQRARGTMIGIDTHGPVRGPDMDDIDGDDRVVVSVVSVCVVVVVVVVVVVVVVVVVPPDDPDDDDDDDQDDPPCLQVQLVVQQCVDPQSVVQPWHWDDDPLEIEIEGEHADVVSLVVSVVSSVVSCVVSVGPHHYHRHYHHDDDD

pLDDT: mean 76.34, std 19.47, range [36.31, 98.06]

Radius of gyration: 27.7 Å; chains: 1; bounding box: 66×43×107 Å

Secondary structure (DSSP, 8-state):
---------------------HHHHHT-SSS-SEEEGGG--TT-EEEEEEETT-S-THHHHHHHHHHHHHHHHHH----SS-SHHHHHHHHHHHHHHHHSSSSSS-EEEE-S-EEEETTEEEEEEEEE------HHHHHHHHHHH-SPP-GGGTS-S---TT-EEEEEEEEGGGEEEEEEEEE--HHHHHHHHHHHHHHHHHHHHHHHHHHHT----------PPPPGGGHHHHHHHHHHTSHHHHHHT-EEEEETTEEEEE-EESSHHHHHHHHHHHHHHHHHTT--PEEEE-PEE----